Protein AF-A0A9Q0CN40-F1 (afdb_monomer)

Foldseek 3Di:
DDDDDPDDDDDDPDPPPCVVVPVVVVDPDDDDPAQDLWDWDADDPPDDVVVDGTDTAGAAPLSLLQVLVLQLVVQLVVQLVVQLVVQLVVQLVVLDDPPVCVVPDPDPDPVVSSVVSSVVSSVVSSVVSNVVSNVVSCVVSPPVQQAHKYFDHPPVVPPPPPSDDVPDDCQRPNDRRPPCPPPPPVVVPDDPDRMDGSNVCPVVSVVVVVVVVVD

Nearest PDB structures (foldseek):
  8b6f-assembly1_AU  TM=5.245E-01  e=7.787E+00  Tetrahymena thermophila SB210

Organism: NCBI:txid2022672

Sequence (215 aa):
MGEGDKGLTAPPIWPDDVAEYSPSMTVVPFDPPLPLLRGPVAADPTDEPSSGPFVLAFPNKASWSCAYGAARSKIKEQCEAGVRVGCSISASNKCKPPWWRGLFRSEPSDLSSREECEEREMTACLALAKETCVKFSNDKCLVPFRDARIAKSNLLDSSGFVFWDPKKDGELFGCKIMENEEYLEESRGNLEGRYYRGSVFLDTYLEHVDRTQFT

Solvent-accessible surface area (backbone atoms only — not comparable to full-atom values): 13190 Å² total; per-residue (Å²): 140,76,92,78,85,81,77,80,76,74,76,82,83,69,83,83,57,67,70,79,71,33,67,74,78,73,56,76,77,75,78,75,81,75,72,66,83,52,45,82,39,76,49,52,93,89,46,65,78,89,62,50,75,47,40,63,22,19,64,27,65,59,60,45,53,43,52,49,54,49,50,30,50,52,46,24,53,53,40,51,56,52,44,54,54,51,26,49,54,50,16,48,68,72,43,53,76,63,76,66,54,72,77,80,44,93,66,79,76,64,58,65,66,33,50,59,39,28,52,54,43,27,52,55,43,50,60,62,44,52,61,51,24,52,52,50,16,49,64,67,45,42,63,74,43,33,72,27,36,27,35,54,76,61,58,60,84,76,64,79,56,80,66,66,71,80,86,79,60,81,53,64,87,89,35,70,66,76,82,68,71,79,86,62,61,86,66,65,79,80,70,91,62,71,56,48,50,32,56,83,46,47,64,64,48,52,59,52,51,64,60,63,77,76,114

Structure (mmCIF, N/CA/C/O backbone):
data_AF-A0A9Q0CN40-F1
#
_entry.id   AF-A0A9Q0CN40-F1
#
loop_
_atom_site.group_PDB
_atom_site.id
_atom_site.type_symbol
_atom_site.label_atom_id
_atom_site.label_alt_id
_atom_site.label_comp_id
_atom_site.label_asym_id
_atom_site.label_entity_id
_atom_site.label_seq_id
_atom_site.pdbx_PDB_ins_code
_atom_site.Cartn_x
_atom_site.Cartn_y
_atom_site.Cartn_z
_atom_site.occupancy
_atom_site.B_iso_or_equiv
_atom_site.auth_seq_id
_atom_site.auth_comp_id
_atom_site.auth_asym_id
_atom_site.auth_atom_id
_atom_site.pdbx_PDB_model_num
ATOM 1 N N . MET A 1 1 ? -34.594 77.592 -38.125 1.00 36.44 1 MET A N 1
ATOM 2 C CA . MET A 1 1 ? -34.444 76.265 -38.759 1.00 36.44 1 MET A CA 1
ATOM 3 C C . MET A 1 1 ? -33.134 75.686 -38.262 1.00 36.44 1 MET A C 1
ATOM 5 O O . MET A 1 1 ? -32.101 76.218 -38.622 1.00 36.44 1 MET A O 1
ATOM 9 N N . GLY A 1 2 ? -33.077 74.710 -37.377 1.00 40.28 2 GLY A N 1
ATOM 10 C CA . GLY A 1 2 ? -34.092 73.953 -36.659 1.00 40.28 2 GLY A CA 1
ATOM 11 C C . GLY A 1 2 ? -33.352 73.207 -35.547 1.00 40.28 2 GLY A C 1
ATOM 12 O O . GLY A 1 2 ? -32.161 72.923 -35.688 1.00 40.28 2 GLY A O 1
ATOM 13 N N . GLU A 1 3 ? -34.045 72.999 -34.435 1.00 40.84 3 GLU A N 1
ATOM 14 C CA . GLU A 1 3 ? -33.601 72.219 -33.284 1.00 40.84 3 GLU A CA 1
ATOM 15 C C . GLU A 1 3 ? -33.079 70.835 -33.690 1.00 40.84 3 GLU A C 1
ATOM 17 O O . GLU A 1 3 ? -33.643 70.164 -34.552 1.00 40.84 3 GLU A O 1
ATOM 22 N N . GLY A 1 4 ? -31.986 70.419 -33.053 1.00 42.66 4 GLY A N 1
ATOM 23 C CA . GLY A 1 4 ? -31.484 69.053 -33.094 1.00 42.66 4 GLY A CA 1
ATOM 24 C C . GLY A 1 4 ? -31.372 68.551 -31.666 1.00 42.66 4 GLY A C 1
ATOM 25 O O . GLY A 1 4 ? -30.401 68.867 -30.974 1.00 42.66 4 GLY A O 1
ATOM 26 N N . ASP A 1 5 ? -32.401 67.828 -31.235 1.00 49.25 5 ASP A N 1
ATOM 27 C CA . ASP A 1 5 ? -32.531 67.187 -29.933 1.00 49.25 5 ASP A CA 1
ATOM 28 C C . ASP A 1 5 ? -31.277 66.385 -29.567 1.00 49.25 5 ASP A C 1
ATOM 30 O O . ASP A 1 5 ? -30.916 65.401 -30.218 1.00 49.25 5 ASP A O 1
ATOM 34 N N . LYS A 1 6 ? -30.607 66.784 -28.482 1.00 53.34 6 LYS A N 1
ATOM 35 C CA . LYS A 1 6 ? -29.598 65.940 -27.838 1.00 53.34 6 LYS A CA 1
ATOM 36 C C . LYS A 1 6 ? -30.336 64.871 -27.044 1.00 53.34 6 LYS A C 1
ATOM 38 O O . LYS A 1 6 ? -30.739 65.102 -25.907 1.00 53.34 6 LYS A O 1
ATOM 43 N N . GLY A 1 7 ? -30.520 63.717 -27.682 1.00 45.84 7 GLY A N 1
ATOM 44 C CA . GLY A 1 7 ? -31.022 62.503 -27.054 1.00 45.84 7 GLY A CA 1
ATOM 45 C C . GLY A 1 7 ? -30.256 62.205 -25.768 1.00 45.84 7 GLY A C 1
ATOM 46 O O . GLY A 1 7 ? -29.035 62.047 -25.769 1.00 45.84 7 GLY A O 1
ATOM 47 N N . LEU A 1 8 ? -30.998 62.167 -24.667 1.00 47.09 8 LEU A N 1
ATOM 48 C CA . LEU A 1 8 ? -30.534 61.767 -23.350 1.00 47.09 8 LEU A CA 1
ATOM 49 C C . LEU A 1 8 ? -30.207 60.266 -23.414 1.00 47.09 8 LEU A C 1
ATOM 51 O O . LEU A 1 8 ? -31.098 59.421 -23.367 1.00 47.09 8 LEU A O 1
ATOM 55 N N . THR A 1 9 ? -28.936 59.915 -23.585 1.00 54.38 9 THR A N 1
ATOM 56 C CA . THR A 1 9 ? -28.474 58.537 -23.394 1.00 54.38 9 THR A CA 1
ATOM 57 C C . THR A 1 9 ? -28.678 58.163 -21.932 1.00 54.38 9 THR A C 1
ATOM 59 O O . THR A 1 9 ? -28.092 58.788 -21.047 1.00 54.38 9 THR A O 1
ATOM 62 N N . ALA A 1 10 ? -29.530 57.165 -21.689 1.00 60.25 10 ALA A N 1
ATOM 63 C CA . ALA A 1 10 ? -29.700 56.546 -20.383 1.00 60.25 10 ALA A CA 1
ATOM 64 C C . ALA A 1 10 ? -28.334 56.105 -19.814 1.00 60.25 10 ALA A C 1
ATOM 66 O O . ALA A 1 10 ? -27.456 55.709 -20.591 1.00 60.25 10 ALA A O 1
ATOM 67 N N . PRO A 1 11 ? -28.124 56.178 -18.486 1.00 60.59 11 PRO A N 1
ATOM 68 C CA . PRO A 1 11 ? -26.905 55.663 -17.877 1.00 60.59 11 PRO A CA 1
ATOM 69 C C .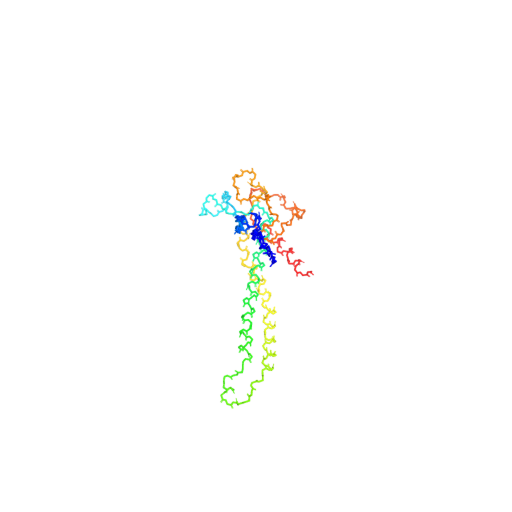 PRO A 1 11 ? -26.757 54.163 -18.179 1.00 60.59 11 PRO A C 1
ATOM 71 O O . PRO A 1 11 ? -27.768 53.478 -18.367 1.00 60.59 11 PRO A O 1
ATOM 74 N N . PRO A 1 12 ? -25.518 53.642 -18.243 1.00 57.06 12 PRO A N 1
ATOM 75 C CA . PRO A 1 12 ? -25.291 52.219 -18.440 1.00 57.06 12 PRO A CA 1
ATOM 76 C C . PRO A 1 12 ? -26.052 51.431 -17.369 1.00 57.06 12 PRO A C 1
ATOM 78 O O . PRO A 1 12 ? -25.943 51.724 -16.178 1.00 57.06 12 PRO A O 1
ATOM 81 N N . ILE A 1 13 ? -26.852 50.464 -17.820 1.00 59.50 13 ILE A N 1
ATOM 82 C CA . ILE A 1 13 ? -27.519 49.483 -16.967 1.00 59.50 13 ILE A CA 1
ATOM 83 C C . ILE A 1 13 ? -26.396 48.676 -16.318 1.00 59.50 13 ILE A C 1
ATOM 85 O O . ILE A 1 13 ? -25.757 47.856 -16.977 1.00 59.50 13 ILE A O 1
ATOM 89 N N . TRP A 1 14 ? -26.102 48.955 -15.052 1.00 61.12 14 TRP A N 1
ATOM 90 C CA . TRP A 1 14 ? -25.318 48.035 -14.242 1.00 61.12 14 TRP A CA 1
ATOM 91 C C . TRP A 1 14 ? -26.160 46.768 -14.076 1.00 61.12 14 TRP A C 1
ATOM 93 O O . TRP A 1 14 ? -27.368 46.892 -13.855 1.00 61.12 14 TRP A O 1
ATOM 103 N N . PRO A 1 15 ? -25.595 45.560 -14.228 1.00 59.31 15 PRO A N 1
ATOM 104 C CA . PRO A 1 15 ? -26.315 44.363 -13.835 1.00 59.31 15 PRO A CA 1
ATOM 105 C C . PRO A 1 15 ? -26.646 44.491 -12.342 1.00 59.31 15 PRO A C 1
ATOM 107 O O . PRO A 1 15 ? -25.761 44.438 -11.494 1.00 59.31 15 PRO A O 1
ATOM 110 N N . ASP A 1 16 ? -27.929 44.686 -12.035 1.00 57.28 16 ASP A N 1
ATOM 111 C CA . ASP A 1 16 ? -28.499 44.710 -10.677 1.00 57.28 16 ASP A CA 1
ATOM 112 C C . ASP A 1 16 ? -28.481 43.319 -10.018 1.00 57.28 16 ASP A C 1
ATOM 114 O O . ASP A 1 16 ? -29.150 43.083 -9.008 1.00 57.28 16 ASP A O 1
ATOM 118 N N . ASP A 1 17 ? -27.724 42.368 -10.571 1.00 61.84 17 ASP A N 1
ATOM 119 C CA . ASP A 1 17 ? -27.635 41.035 -10.009 1.00 61.84 17 ASP A CA 1
ATOM 120 C C . ASP A 1 17 ? -26.610 41.017 -8.875 1.00 61.84 17 ASP A C 1
ATOM 122 O O . ASP A 1 17 ? -25.482 40.540 -8.979 1.00 61.84 17 ASP A O 1
ATOM 126 N N . VAL A 1 18 ? -27.031 41.563 -7.735 1.00 59.41 18 VAL A N 1
ATOM 127 C CA . VAL A 1 18 ? -26.330 41.462 -6.449 1.00 59.41 18 VAL A CA 1
ATOM 128 C C . VAL A 1 18 ? -25.996 40.011 -6.063 1.00 59.41 18 VAL A C 1
ATOM 130 O O . VAL A 1 18 ? -25.180 39.802 -5.164 1.00 59.41 18 VAL A O 1
ATOM 133 N N . ALA A 1 19 ? -26.581 39.005 -6.730 1.00 62.03 19 ALA A N 1
ATOM 134 C CA . ALA A 1 19 ? -26.221 37.604 -6.551 1.00 62.03 19 ALA A CA 1
ATOM 135 C C . ALA A 1 19 ? -24.835 37.260 -7.127 1.00 62.03 19 ALA A C 1
ATOM 137 O O . ALA A 1 19 ? -24.151 36.416 -6.543 1.00 62.03 19 ALA A O 1
ATOM 138 N N . GLU A 1 20 ? -24.370 37.935 -8.189 1.00 62.84 20 GLU A N 1
ATOM 139 C CA . GLU A 1 20 ? -23.028 37.708 -8.758 1.00 62.84 20 GLU A CA 1
ATOM 140 C C . GLU A 1 20 ? -21.901 38.127 -7.802 1.00 62.84 20 GLU A C 1
ATOM 142 O O . GLU A 1 20 ? -20.812 37.556 -7.832 1.00 62.84 20 GLU A O 1
ATOM 147 N N . TYR A 1 21 ? -22.175 39.068 -6.895 1.00 66.19 21 TYR A N 1
ATOM 148 C CA . TYR A 1 21 ? -21.230 39.536 -5.876 1.00 66.19 21 TYR A CA 1
ATOM 149 C C . TYR A 1 21 ? -21.424 38.866 -4.509 1.00 66.19 21 TYR A C 1
ATOM 151 O O . TYR A 1 21 ? -20.853 39.312 -3.509 1.00 66.19 21 TYR A O 1
ATOM 159 N N . SER A 1 22 ? -22.221 37.794 -4.434 1.00 76.19 22 SER A N 1
ATOM 160 C CA . SER A 1 22 ? -22.419 37.060 -3.186 1.00 76.19 22 SER A CA 1
ATOM 161 C C . SER A 1 22 ? -21.090 36.463 -2.703 1.00 76.19 22 SER A C 1
ATOM 163 O O . SER A 1 22 ? -20.433 35.754 -3.466 1.00 76.19 22 SER A O 1
ATOM 165 N N . PRO A 1 23 ? -20.695 36.647 -1.427 1.00 75.50 23 PRO A N 1
ATOM 166 C CA . PRO A 1 23 ? -19.505 36.003 -0.869 1.00 75.50 23 PRO A CA 1
ATOM 167 C C . PRO A 1 23 ? -19.501 34.486 -1.086 1.00 75.50 23 PRO A C 1
ATOM 169 O O . PRO A 1 23 ? -18.450 33.893 -1.286 1.00 75.50 23 PRO A O 1
ATOM 172 N N . SER A 1 24 ? -20.680 33.859 -1.140 1.00 75.94 24 SER A N 1
ATOM 173 C CA . SER A 1 24 ? -20.817 32.426 -1.431 1.00 75.94 24 SER A CA 1
ATOM 174 C C . SER A 1 24 ? -20.313 31.999 -2.821 1.00 75.94 24 SER A C 1
ATOM 176 O O . SER A 1 24 ? -19.941 30.843 -2.973 1.00 75.94 24 SER A O 1
ATOM 178 N N . MET A 1 25 ? -20.226 32.909 -3.803 1.00 76.19 25 MET A N 1
ATOM 179 C CA . MET A 1 25 ? -19.643 32.643 -5.131 1.00 76.19 25 MET A CA 1
ATOM 180 C C . MET A 1 25 ? -18.108 32.598 -5.114 1.00 76.19 25 MET A C 1
ATOM 182 O O . MET A 1 25 ? -17.501 32.004 -6.000 1.00 76.19 25 MET A O 1
ATOM 186 N N . THR A 1 26 ? -17.466 33.221 -4.118 1.00 78.38 26 THR A N 1
ATOM 187 C CA . THR A 1 26 ? -15.996 33.225 -3.967 1.00 78.38 26 THR A CA 1
ATOM 188 C C . THR A 1 26 ? -15.505 32.314 -2.844 1.00 78.38 26 THR A C 1
ATOM 190 O O . THR A 1 26 ? -14.310 32.027 -2.756 1.00 78.38 26 THR A O 1
ATOM 193 N N . VAL A 1 27 ? -16.410 31.822 -1.996 1.00 82.69 27 VAL A N 1
ATOM 194 C CA . VAL A 1 27 ? -16.090 30.829 -0.972 1.00 82.69 27 VAL A CA 1
ATOM 195 C C . VAL A 1 27 ? -15.933 29.471 -1.643 1.00 82.69 27 VAL A C 1
ATOM 197 O O . VAL A 1 27 ? -16.907 28.816 -1.997 1.00 82.69 27 VAL A O 1
ATOM 200 N N . VAL A 1 28 ? -14.685 29.029 -1.774 1.00 82.81 28 VAL A N 1
ATOM 201 C CA . VAL A 1 28 ? -14.373 27.618 -2.001 1.00 82.81 28 VAL A CA 1
ATOM 202 C C . VAL A 1 28 ? -14.417 26.945 -0.627 1.00 82.81 28 VAL A C 1
ATOM 204 O O . VAL A 1 28 ? -13.524 27.206 0.186 1.00 82.81 28 VAL A O 1
ATOM 207 N N . PRO A 1 29 ? -15.460 26.157 -0.298 1.00 80.94 29 PRO A N 1
ATOM 208 C CA . PRO A 1 29 ? -15.463 25.427 0.956 1.00 80.94 29 PRO A CA 1
ATOM 209 C C . PRO A 1 29 ? -14.293 24.450 0.945 1.00 80.94 29 PRO A C 1
ATOM 211 O O . PRO A 1 29 ? -14.008 23.809 -0.066 1.00 80.94 29 PRO A O 1
ATOM 214 N N . PHE A 1 30 ? -13.612 24.336 2.079 1.00 83.25 30 PHE A N 1
ATOM 215 C CA . PHE A 1 30 ? -12.724 23.204 2.271 1.00 83.25 30 PHE A CA 1
ATOM 216 C C . PHE A 1 30 ? -13.559 21.934 2.307 1.00 83.25 30 PHE A C 1
ATOM 218 O O . PHE A 1 30 ? -14.639 21.915 2.910 1.00 83.25 30 PHE A O 1
ATOM 225 N N . ASP A 1 31 ? -13.023 20.875 1.709 1.00 80.81 31 ASP A N 1
ATOM 226 C CA . ASP A 1 31 ? -13.575 19.549 1.912 1.00 80.81 31 ASP A CA 1
ATOM 227 C C . ASP A 1 31 ? -13.616 19.264 3.421 1.00 80.81 31 ASP A C 1
ATOM 229 O O . ASP A 1 31 ? -12.664 19.597 4.146 1.00 80.81 31 ASP A O 1
ATOM 233 N N . PRO A 1 32 ? -14.722 18.694 3.929 1.00 72.19 32 PRO A N 1
ATOM 234 C CA . PRO A 1 32 ? -14.792 18.313 5.326 1.00 72.19 32 PRO A CA 1
ATOM 235 C C . PRO A 1 32 ? -13.637 17.356 5.653 1.00 72.19 32 PRO A C 1
ATOM 237 O O . PRO A 1 32 ? -13.206 16.579 4.794 1.00 72.19 32 PRO A O 1
ATOM 240 N N . PRO A 1 33 ? -13.109 17.396 6.888 1.00 72.62 33 PRO A N 1
ATOM 241 C CA . PRO A 1 33 ? -12.028 16.505 7.268 1.00 72.62 33 PRO A CA 1
ATOM 242 C C . PRO A 1 33 ? -12.477 15.056 7.084 1.00 72.62 33 PRO A C 1
ATOM 244 O O . PRO A 1 33 ? -13.552 14.672 7.550 1.00 72.62 33 PRO A O 1
ATOM 247 N N . LEU A 1 34 ? -11.639 14.255 6.423 1.00 70.19 34 LEU A N 1
ATOM 248 C CA . LEU A 1 34 ? -11.912 12.833 6.254 1.00 70.19 34 LEU A CA 1
ATOM 249 C C . LEU A 1 34 ? -12.089 12.181 7.633 1.00 70.19 34 LEU A C 1
ATOM 251 O O . LEU A 1 34 ? -11.252 12.406 8.518 1.00 70.19 34 LEU A O 1
ATOM 255 N N . PRO A 1 35 ? -13.138 11.362 7.826 1.00 70.19 35 PRO A N 1
ATOM 256 C CA . PRO A 1 35 ? -13.303 10.624 9.065 1.00 70.19 35 PRO A CA 1
ATOM 257 C C . PRO A 1 35 ? -12.079 9.730 9.257 1.00 70.19 35 PRO A C 1
ATOM 259 O O . PRO A 1 35 ? -11.619 9.053 8.335 1.00 70.19 35 PRO A O 1
ATOM 262 N N . LEU A 1 36 ? -11.504 9.756 10.452 1.00 76.38 36 LEU A N 1
ATOM 263 C CA . LEU A 1 36 ? -10.289 8.997 10.723 1.00 76.38 36 LEU A CA 1
ATOM 264 C C . LEU A 1 36 ? -10.572 7.495 10.618 1.00 76.38 36 LEU A C 1
ATOM 266 O O . LEU A 1 36 ? -11.622 7.027 11.022 1.00 76.38 36 LEU A O 1
ATOM 270 N N . LEU A 1 37 ? -9.599 6.730 10.118 1.00 80.75 37 LEU A N 1
ATOM 271 C CA . LEU A 1 37 ? -9.726 5.291 9.842 1.00 80.75 37 LEU A CA 1
ATOM 272 C C . LEU A 1 37 ? -9.791 4.383 11.065 1.00 80.75 37 LEU A C 1
ATOM 274 O O . LEU A 1 37 ? -10.113 3.205 10.910 1.00 80.75 37 LEU A O 1
ATOM 278 N N . ARG A 1 38 ? -9.387 4.869 12.243 1.00 87.12 38 ARG A N 1
ATOM 279 C CA . ARG A 1 38 ? -9.354 4.118 13.508 1.00 87.12 38 ARG A CA 1
ATOM 280 C C . ARG A 1 38 ? -9.582 5.059 14.676 1.00 87.12 38 ARG A C 1
ATOM 282 O O . ARG A 1 38 ? -9.049 6.160 14.667 1.00 87.12 38 ARG A O 1
ATOM 289 N N . GLY A 1 39 ? -10.295 4.596 15.691 1.00 84.50 39 GLY A N 1
ATOM 290 C CA . GLY A 1 39 ? -10.715 5.375 16.849 1.00 84.50 39 GLY A CA 1
ATOM 291 C C . GLY A 1 39 ? -10.357 4.655 18.145 1.00 84.50 39 GLY A C 1
ATOM 292 O O . GLY A 1 39 ? -10.078 3.452 18.114 1.00 84.50 39 GLY A O 1
ATOM 293 N N . PRO A 1 40 ? -10.322 5.374 19.276 1.00 86.19 40 PRO A N 1
ATOM 294 C CA . PRO A 1 40 ? -9.897 4.807 20.546 1.00 86.19 40 PRO A CA 1
ATOM 295 C C . PRO A 1 40 ? -10.926 3.804 21.082 1.00 86.19 40 PRO A C 1
ATOM 297 O O . PRO A 1 40 ? -12.123 4.080 21.127 1.00 86.19 40 PRO A O 1
ATOM 300 N N . VAL A 1 41 ? -10.444 2.652 21.538 1.00 84.00 41 VAL A N 1
ATOM 301 C CA . VAL A 1 41 ? -11.196 1.652 22.304 1.00 84.00 41 VAL A CA 1
ATOM 302 C C . VAL A 1 41 ? -10.402 1.278 23.546 1.00 84.00 41 VAL A C 1
ATOM 304 O O . VAL A 1 41 ? -9.179 1.395 23.551 1.00 84.00 41 VAL A O 1
ATOM 307 N N . ALA A 1 42 ? -11.081 0.849 24.609 1.00 84.19 42 ALA A N 1
ATOM 308 C CA . ALA A 1 42 ? -10.396 0.389 25.815 1.00 84.19 42 ALA A CA 1
ATOM 309 C C . ALA A 1 42 ? -9.452 -0.777 25.481 1.00 84.19 42 ALA A C 1
ATOM 311 O O . ALA A 1 42 ? -9.847 -1.699 24.764 1.00 84.19 42 ALA A O 1
ATOM 312 N N . ALA A 1 43 ? -8.224 -0.712 25.995 1.00 85.06 43 ALA A N 1
ATOM 313 C CA . ALA A 1 43 ? -7.244 -1.777 25.840 1.00 85.06 43 ALA A CA 1
ATOM 314 C C . ALA A 1 43 ? -7.735 -3.063 26.524 1.00 85.06 43 ALA A C 1
ATOM 316 O O . ALA A 1 43 ? -8.295 -3.031 27.623 1.00 85.06 43 ALA A O 1
ATOM 317 N N . ASP A 1 44 ? -7.529 -4.193 25.860 1.00 80.75 44 ASP A N 1
ATOM 318 C CA . ASP A 1 44 ? -7.813 -5.523 26.383 1.00 80.75 44 ASP A CA 1
ATOM 319 C C . ASP A 1 44 ? -6.582 -6.072 27.133 1.00 80.75 44 ASP A C 1
ATOM 321 O O . ASP A 1 44 ? -5.459 -5.694 26.803 1.00 80.75 44 ASP A O 1
ATOM 325 N N . PRO A 1 45 ? -6.722 -6.995 28.104 1.00 82.19 45 PRO A N 1
ATOM 326 C CA . PRO A 1 45 ? -5.568 -7.640 28.741 1.00 82.19 45 PRO A CA 1
ATOM 327 C C . PRO A 1 45 ? -4.604 -8.340 27.765 1.00 82.19 45 PRO A C 1
ATOM 329 O O . PRO A 1 45 ? -3.457 -8.599 28.118 1.00 82.19 45 PRO A O 1
ATOM 332 N N . THR A 1 46 ? -5.063 -8.662 26.551 1.00 81.50 46 THR A N 1
ATOM 333 C CA . THR A 1 46 ? -4.238 -9.203 25.456 1.00 81.50 46 THR A CA 1
ATOM 334 C C . THR A 1 46 ? -3.480 -8.140 24.650 1.00 81.50 46 THR A C 1
ATOM 336 O O . THR A 1 46 ? -2.688 -8.492 23.771 1.00 81.50 46 THR A O 1
ATOM 339 N N . ASP A 1 47 ? -3.745 -6.852 24.875 1.00 84.06 47 ASP A N 1
ATOM 340 C CA . ASP A 1 47 ? -2.982 -5.752 24.287 1.00 84.06 47 ASP A CA 1
ATOM 341 C C . ASP A 1 47 ? -1.672 -5.513 25.039 1.00 84.06 47 ASP A C 1
ATOM 343 O O . ASP A 1 47 ? -1.487 -5.923 26.185 1.00 84.06 47 ASP A O 1
ATOM 347 N N . GLU A 1 48 ? -0.730 -4.853 24.366 1.00 84.50 48 GLU A N 1
ATOM 348 C CA . GLU A 1 48 ? 0.558 -4.537 24.966 1.00 84.50 48 GLU A CA 1
ATOM 349 C C . GLU A 1 48 ? 0.364 -3.530 26.115 1.00 84.50 48 GLU A C 1
ATOM 351 O O . GLU A 1 48 ? -0.127 -2.424 25.866 1.00 84.50 48 GLU A O 1
ATOM 356 N N . PRO A 1 49 ? 0.784 -3.844 27.357 1.00 84.88 49 PRO A N 1
ATOM 357 C CA . PRO A 1 49 ? 0.553 -2.962 28.504 1.00 84.88 49 PRO A CA 1
ATOM 358 C C . PRO A 1 49 ? 1.166 -1.562 28.346 1.00 84.88 49 PRO A C 1
ATOM 360 O O . PRO A 1 49 ? 0.692 -0.601 28.948 1.00 84.88 49 PRO A O 1
ATOM 363 N N . SER A 1 50 ? 2.213 -1.437 27.522 1.00 89.12 50 SER A N 1
ATOM 364 C CA . SER A 1 50 ? 2.890 -0.175 27.201 1.00 89.12 50 SER A CA 1
ATOM 365 C C . SER A 1 50 ? 2.031 0.783 26.361 1.00 89.12 50 SER A C 1
ATOM 367 O O . SER A 1 50 ? 2.280 1.987 26.378 1.00 89.12 50 SER A O 1
ATOM 369 N N . SER A 1 51 ? 1.007 0.279 25.659 1.00 83.62 51 SER A N 1
ATOM 370 C CA . SER A 1 51 ? 0.131 1.078 24.785 1.00 83.62 51 SER A CA 1
ATOM 371 C C . SER A 1 51 ? -0.841 1.974 25.561 1.00 83.62 51 SER A C 1
ATOM 373 O O . SER A 1 51 ? -1.470 2.857 24.982 1.00 83.62 51 SER A O 1
ATOM 375 N N . GLY A 1 52 ? -0.940 1.785 26.878 1.00 87.88 52 GLY A N 1
ATOM 376 C CA . GLY A 1 52 ? -1.817 2.558 27.745 1.00 87.88 52 GLY A CA 1
ATOM 377 C C . GLY A 1 52 ? -3.263 2.047 27.755 1.00 87.88 52 GLY A C 1
ATOM 378 O O . GLY A 1 52 ? -3.553 0.951 27.278 1.00 87.88 52 GLY A O 1
ATOM 379 N N . PRO A 1 53 ? -4.193 2.824 28.337 1.00 87.62 53 PRO A N 1
ATOM 380 C CA . PRO A 1 53 ? -5.564 2.372 28.578 1.00 87.62 53 PRO A CA 1
ATOM 381 C C . PRO A 1 53 ? -6.433 2.302 27.313 1.00 87.62 53 PRO A C 1
ATOM 383 O O . PRO A 1 53 ? -7.540 1.767 27.372 1.00 87.62 53 PRO A O 1
ATOM 386 N N . PHE A 1 54 ? -5.959 2.839 26.184 1.00 87.81 54 PHE A N 1
ATOM 387 C CA . PHE A 1 54 ? -6.702 2.881 24.928 1.00 87.81 54 PHE A CA 1
ATOM 388 C C . PHE A 1 54 ? -5.841 2.434 23.747 1.00 87.81 54 PHE A C 1
ATOM 390 O O . PHE A 1 54 ? -4.679 2.811 23.638 1.00 87.81 54 PHE A O 1
ATOM 397 N N . VAL A 1 55 ? -6.449 1.690 22.827 1.00 88.19 55 VAL A N 1
ATOM 398 C CA . VAL A 1 55 ? -5.859 1.251 21.555 1.00 88.19 55 VAL A CA 1
ATOM 399 C C . VAL A 1 55 ? -6.734 1.690 20.382 1.00 88.19 55 VAL A C 1
ATOM 401 O O . VAL A 1 55 ? -7.910 1.998 20.555 1.00 88.19 55 VAL A O 1
ATOM 404 N N . LEU A 1 56 ? -6.177 1.742 19.171 1.00 88.44 56 LEU A N 1
ATOM 405 C CA . LEU A 1 56 ? -6.916 2.151 17.973 1.00 88.44 56 LEU A CA 1
ATOM 406 C C . LEU A 1 56 ? -7.597 0.957 17.293 1.00 88.44 56 LEU A C 1
ATOM 408 O O . LEU A 1 56 ? -6.933 -0.020 16.940 1.00 88.44 56 LEU A O 1
ATOM 412 N N . ALA A 1 57 ? -8.899 1.073 17.030 1.00 88.69 57 ALA A N 1
ATOM 413 C CA . ALA A 1 57 ? -9.690 0.059 16.339 1.00 88.69 57 ALA A CA 1
ATOM 414 C C . ALA A 1 57 ? -10.457 0.622 15.140 1.00 88.69 57 ALA A C 1
ATOM 416 O O . ALA A 1 57 ? -10.890 1.774 15.143 1.00 88.69 57 ALA A O 1
ATOM 417 N N . PHE A 1 58 ? -10.662 -0.223 14.133 1.00 88.00 58 PHE A N 1
ATOM 418 C CA . PHE A 1 58 ? -11.643 0.013 13.079 1.00 88.00 58 PHE A CA 1
ATOM 419 C C . PHE A 1 58 ? -13.068 -0.096 13.644 1.00 88.00 58 PHE A C 1
ATOM 421 O O . PHE A 1 58 ? -13.310 -0.915 14.537 1.00 88.00 58 PHE A O 1
ATOM 428 N N . PRO A 1 59 ? -14.027 0.678 13.111 1.00 80.44 59 PRO A N 1
ATOM 429 C CA . PRO A 1 59 ? -15.377 0.763 13.656 1.00 80.44 59 PRO A CA 1
ATOM 430 C C . PRO A 1 59 ? -16.184 -0.503 13.349 1.00 80.44 59 PRO A C 1
ATOM 432 O O . PRO A 1 59 ? -17.072 -0.885 14.105 1.00 80.44 59 PRO A O 1
ATOM 435 N N . ASN A 1 60 ? -15.871 -1.161 12.232 1.00 78.94 60 ASN A N 1
ATOM 436 C CA . ASN A 1 60 ? -16.469 -2.410 11.800 1.00 78.94 60 ASN A CA 1
ATOM 437 C C . ASN A 1 60 ? -15.535 -3.131 10.813 1.00 78.94 60 ASN A C 1
ATOM 439 O O . ASN A 1 60 ? -14.540 -2.580 10.327 1.00 78.94 60 ASN A O 1
ATOM 443 N N . LYS A 1 61 ? -15.877 -4.384 10.511 1.00 81.38 61 LYS A N 1
ATOM 444 C CA . LYS A 1 61 ? -15.143 -5.232 9.568 1.00 81.38 61 LYS A CA 1
ATOM 445 C C . LYS A 1 61 ? -15.075 -4.643 8.164 1.00 81.38 61 LYS A C 1
ATOM 447 O O . LYS A 1 61 ? -14.043 -4.766 7.510 1.00 81.38 61 LYS A O 1
ATOM 452 N N . ALA A 1 62 ? -16.153 -4.015 7.701 1.00 80.56 62 ALA A N 1
ATOM 453 C CA . ALA A 1 62 ? -16.205 -3.490 6.348 1.00 80.56 62 ALA A CA 1
ATOM 454 C C . ALA A 1 62 ? -15.177 -2.364 6.158 1.00 80.56 62 ALA A C 1
ATOM 456 O O . ALA A 1 62 ? -14.366 -2.430 5.237 1.00 80.56 62 ALA A O 1
ATOM 457 N N . SER A 1 63 ? -15.098 -1.430 7.108 1.00 82.31 63 SER A N 1
ATOM 458 C CA . SER A 1 63 ? -14.070 -0.386 7.168 1.00 82.31 63 SER A CA 1
ATOM 459 C C . SER A 1 63 ? -12.650 -0.965 7.223 1.00 82.31 63 SER A C 1
ATOM 461 O O . SER A 1 63 ? -11.785 -0.518 6.470 1.00 82.31 63 SER A O 1
ATOM 463 N N . TRP A 1 64 ? -12.411 -2.012 8.027 1.00 87.88 64 TRP A N 1
ATOM 464 C CA . TRP A 1 64 ? -11.117 -2.710 8.049 1.00 87.88 64 TRP A CA 1
ATOM 465 C C . TRP A 1 64 ? -10.755 -3.306 6.680 1.00 87.88 64 TRP A C 1
ATOM 467 O O . TRP A 1 64 ? -9.652 -3.082 6.185 1.00 87.88 64 TRP A O 1
ATOM 477 N N . SER A 1 65 ? -11.686 -4.027 6.046 1.00 85.06 65 SER A N 1
ATOM 478 C CA . SER A 1 65 ? -11.453 -4.697 4.758 1.00 85.06 65 SER A CA 1
ATOM 479 C C . SER A 1 65 ? -11.229 -3.701 3.620 1.00 85.06 65 SER A C 1
ATOM 481 O O . SER A 1 65 ? -10.368 -3.902 2.765 1.00 85.06 65 SER A O 1
ATOM 483 N N . CYS A 1 66 ? -11.956 -2.587 3.668 1.00 84.88 66 CYS A N 1
ATOM 484 C CA . CYS A 1 66 ? -11.855 -1.489 2.728 1.00 84.88 66 CYS A CA 1
ATOM 485 C C . CYS A 1 66 ? -10.491 -0.801 2.841 1.00 84.88 66 CYS A C 1
ATOM 487 O O . CYS A 1 66 ? -9.767 -0.668 1.855 1.00 84.88 66 CYS A O 1
ATOM 489 N N . ALA A 1 67 ? -10.078 -0.471 4.068 1.00 88.25 67 ALA A N 1
ATOM 490 C CA . ALA A 1 67 ? -8.770 0.110 4.333 1.00 88.25 67 ALA A CA 1
ATOM 491 C C . ALA A 1 67 ? -7.620 -0.838 3.953 1.00 88.25 67 ALA A C 1
ATOM 493 O O . ALA A 1 67 ? -6.612 -0.384 3.412 1.00 88.25 67 ALA A O 1
ATOM 494 N N . TYR A 1 68 ? -7.765 -2.146 4.194 1.00 89.44 68 TYR A N 1
ATOM 495 C CA . TYR A 1 68 ? -6.769 -3.143 3.794 1.00 89.44 68 TYR A CA 1
ATOM 496 C C . TYR A 1 68 ? -6.633 -3.219 2.269 1.00 89.44 68 TYR A C 1
ATOM 498 O O . TYR A 1 68 ? -5.522 -3.118 1.744 1.00 89.44 68 TYR A O 1
ATOM 506 N N . GLY A 1 69 ? -7.755 -3.332 1.551 1.00 87.62 69 GLY A N 1
ATOM 507 C CA . GLY A 1 69 ? -7.778 -3.371 0.089 1.00 87.62 69 GLY A CA 1
ATOM 508 C C . GLY A 1 69 ? -7.211 -2.098 -0.545 1.00 87.62 69 GLY A C 1
ATOM 509 O O . GLY A 1 69 ? -6.388 -2.179 -1.462 1.00 87.62 69 GLY A O 1
ATOM 510 N N . ALA A 1 70 ? -7.579 -0.926 -0.018 1.00 88.88 70 ALA A N 1
ATOM 511 C CA . ALA A 1 70 ? -7.068 0.364 -0.473 1.00 88.88 70 ALA A CA 1
ATOM 512 C C . ALA A 1 70 ? -5.555 0.495 -0.235 1.00 88.88 70 ALA A C 1
ATOM 514 O O . ALA A 1 70 ? -4.812 0.851 -1.152 1.00 88.88 70 ALA A O 1
ATOM 515 N N . ALA A 1 71 ? -5.074 0.143 0.963 1.00 91.88 71 ALA A N 1
ATOM 516 C CA . ALA A 1 71 ? -3.650 0.184 1.290 1.00 91.88 71 ALA A CA 1
ATOM 517 C C . ALA A 1 71 ? -2.835 -0.768 0.404 1.00 91.88 71 ALA A C 1
ATOM 519 O O . ALA A 1 71 ? -1.832 -0.355 -0.181 1.00 91.88 71 ALA A O 1
ATOM 520 N N . ARG A 1 72 ? -3.293 -2.018 0.241 1.00 91.94 72 ARG A N 1
ATOM 521 C CA . ARG A 1 72 ? -2.643 -3.016 -0.623 1.00 91.94 72 ARG A CA 1
ATOM 522 C C . ARG A 1 72 ? -2.562 -2.516 -2.062 1.00 91.94 72 ARG A C 1
ATOM 524 O O . ARG A 1 72 ? -1.491 -2.553 -2.665 1.00 91.94 72 ARG A O 1
ATOM 531 N N . SER A 1 73 ? -3.671 -1.998 -2.589 1.00 90.88 73 SER A N 1
ATOM 532 C CA . SER A 1 73 ? -3.739 -1.465 -3.953 1.00 90.88 73 SER A CA 1
ATOM 533 C C . SER A 1 73 ? -2.791 -0.286 -4.144 1.00 90.88 73 SER A C 1
ATOM 535 O O . SER A 1 73 ? -2.029 -0.270 -5.109 1.00 90.88 73 SER A O 1
ATOM 537 N N . LYS A 1 74 ? -2.752 0.656 -3.191 1.00 93.81 74 LYS A N 1
ATOM 538 C CA . LYS A 1 74 ? -1.862 1.818 -3.274 1.00 93.81 74 LYS A CA 1
ATOM 539 C C . LYS A 1 74 ? -0.388 1.427 -3.206 1.00 93.81 74 LYS A C 1
ATOM 541 O O . LYS A 1 74 ? 0.410 1.928 -3.993 1.00 93.81 74 LYS A O 1
ATOM 546 N N . ILE A 1 75 ? -0.012 0.515 -2.308 1.00 95.75 75 ILE A N 1
ATOM 547 C CA . ILE A 1 75 ? 1.376 0.035 -2.207 1.00 95.75 75 ILE A CA 1
ATOM 548 C C . ILE A 1 75 ? 1.790 -0.697 -3.487 1.00 95.75 75 ILE A C 1
ATOM 550 O O . ILE A 1 75 ? 2.901 -0.486 -3.976 1.00 95.75 75 ILE A O 1
ATOM 554 N N . LYS A 1 76 ? 0.903 -1.520 -4.055 1.00 95.56 76 LYS A N 1
ATOM 555 C CA . LYS A 1 76 ? 1.143 -2.195 -5.335 1.00 95.56 76 LYS A CA 1
ATOM 556 C C . LYS A 1 76 ? 1.349 -1.186 -6.467 1.00 95.56 76 LYS A C 1
ATOM 558 O O . LYS A 1 76 ? 2.341 -1.289 -7.177 1.00 95.56 76 LYS A O 1
ATOM 563 N N . GLU A 1 77 ? 0.473 -0.190 -6.592 1.00 95.31 77 GLU A N 1
ATOM 564 C CA . GLU A 1 77 ? 0.571 0.872 -7.604 1.00 95.31 77 GLU A CA 1
ATOM 565 C C . GLU A 1 77 ? 1.908 1.627 -7.506 1.00 95.31 77 GLU A C 1
ATOM 567 O O . GLU A 1 77 ? 2.601 1.812 -8.506 1.00 95.31 77 GLU A O 1
ATOM 572 N N . GLN A 1 78 ? 2.311 2.017 -6.292 1.00 97.12 78 GLN A N 1
ATOM 573 C CA . GLN A 1 78 ? 3.589 2.697 -6.061 1.00 97.12 78 GLN A CA 1
ATOM 574 C C . GLN A 1 78 ? 4.790 1.796 -6.374 1.00 97.12 78 GLN A C 1
ATOM 576 O O . GLN A 1 78 ? 5.774 2.260 -6.951 1.00 97.12 78 GLN A O 1
ATOM 581 N N . CYS A 1 79 ? 4.707 0.505 -6.043 1.00 97.94 79 CYS A N 1
ATOM 582 C CA . CYS A 1 79 ? 5.727 -0.467 -6.421 1.00 97.94 79 CYS A CA 1
ATOM 583 C C . CYS A 1 79 ? 5.852 -0.576 -7.945 1.00 97.94 79 CYS A C 1
ATOM 585 O O . CYS A 1 79 ? 6.954 -0.451 -8.472 1.00 97.94 79 CYS A O 1
ATOM 587 N N . GLU A 1 80 ? 4.739 -0.739 -8.663 1.00 96.31 80 GLU A N 1
ATOM 588 C CA . GLU A 1 80 ? 4.733 -0.833 -10.125 1.00 96.31 80 GLU A CA 1
ATOM 589 C C . GLU A 1 80 ? 5.283 0.443 -10.776 1.00 96.31 80 GLU A C 1
ATOM 591 O O . GLU A 1 80 ? 6.057 0.365 -11.730 1.00 96.31 80 GLU A O 1
ATOM 596 N N . ALA A 1 81 ? 4.952 1.621 -10.238 1.00 97.06 81 ALA A N 1
ATOM 597 C CA . ALA A 1 81 ? 5.520 2.887 -10.691 1.00 97.06 81 ALA A CA 1
ATOM 598 C C . ALA A 1 81 ? 7.045 2.946 -10.483 1.00 97.06 81 ALA A C 1
ATOM 600 O O . ALA A 1 81 ? 7.779 3.292 -11.410 1.00 97.06 81 ALA A O 1
ATOM 601 N N . GLY A 1 82 ? 7.536 2.553 -9.303 1.00 96.62 82 GLY A N 1
ATOM 602 C CA . GLY A 1 82 ? 8.972 2.499 -9.011 1.00 96.62 82 GLY A CA 1
ATOM 603 C C . GLY A 1 82 ? 9.716 1.490 -9.889 1.00 96.62 82 GLY A C 1
ATOM 604 O O . GLY A 1 82 ? 10.791 1.781 -10.414 1.00 96.62 82 GLY A O 1
ATOM 605 N N . VAL A 1 83 ? 9.111 0.328 -10.123 1.00 97.25 83 VAL A N 1
ATOM 606 C CA . VAL A 1 83 ? 9.632 -0.706 -11.019 1.00 97.25 83 VAL A CA 1
ATOM 607 C C . VAL A 1 83 ? 9.726 -0.198 -12.453 1.00 97.25 83 VAL A C 1
ATOM 609 O O . VAL A 1 83 ? 10.734 -0.465 -13.097 1.00 97.25 83 VAL A O 1
ATOM 612 N N . ARG A 1 84 ? 8.742 0.550 -12.971 1.00 97.06 84 ARG A N 1
ATOM 613 C CA . ARG A 1 84 ? 8.822 1.117 -14.334 1.00 97.06 84 ARG A CA 1
ATOM 614 C C . ARG A 1 84 ? 10.081 1.957 -14.526 1.00 97.06 84 ARG A C 1
ATOM 616 O O . ARG A 1 84 ? 10.755 1.812 -15.542 1.00 97.06 84 ARG A O 1
ATOM 623 N N . VAL A 1 85 ? 10.427 2.772 -13.530 1.00 97.69 85 VAL A N 1
ATOM 624 C CA . VAL A 1 85 ? 11.659 3.576 -13.539 1.00 97.69 85 VAL A CA 1
ATOM 625 C C . VAL A 1 85 ? 12.902 2.693 -13.390 1.00 97.69 85 VAL A C 1
ATOM 627 O O . VAL A 1 85 ? 13.871 2.850 -14.127 1.00 97.69 85 VAL A O 1
ATOM 630 N N . GLY A 1 86 ? 12.892 1.728 -12.469 1.00 96.94 86 GLY A N 1
ATOM 631 C CA . GLY A 1 86 ? 14.024 0.814 -12.283 1.00 96.94 86 GLY A CA 1
ATOM 632 C C . GLY A 1 86 ? 14.317 -0.040 -13.523 1.00 96.94 86 GLY A C 1
ATOM 633 O O . GLY A 1 86 ? 15.473 -0.198 -13.919 1.00 96.94 86 GLY A O 1
ATOM 634 N N . CYS A 1 87 ? 13.271 -0.550 -14.173 1.00 97.69 87 CYS A N 1
ATOM 635 C CA . CYS A 1 87 ? 13.368 -1.352 -15.385 1.00 97.69 87 CYS A CA 1
ATOM 636 C C . CYS A 1 87 ? 13.865 -0.533 -16.577 1.00 97.69 87 CYS A C 1
ATOM 638 O O . CYS A 1 87 ? 14.690 -1.049 -17.324 1.00 97.69 87 CYS A O 1
ATOM 640 N N . SER A 1 88 ? 13.449 0.730 -16.740 1.00 96.94 88 SER A N 1
ATOM 641 C CA . SER A 1 88 ? 13.960 1.574 -17.832 1.00 96.94 88 SER A CA 1
ATOM 642 C C . SER A 1 88 ? 15.457 1.864 -17.676 1.00 96.94 88 SER A C 1
ATOM 644 O O . SER A 1 88 ? 16.218 1.759 -18.639 1.00 96.94 88 SER A O 1
ATOM 646 N N . ILE A 1 89 ? 15.919 2.122 -16.448 1.00 96.75 89 ILE A N 1
ATOM 647 C CA . ILE A 1 89 ? 17.347 2.293 -16.145 1.00 96.75 89 ILE A CA 1
ATOM 648 C C . ILE A 1 89 ? 18.121 0.992 -16.403 1.00 96.75 89 ILE A C 1
ATOM 650 O O . ILE A 1 89 ? 19.214 1.018 -16.973 1.00 96.75 89 ILE A O 1
ATOM 654 N N . SER A 1 90 ? 17.576 -0.154 -15.987 1.00 96.75 90 SER A N 1
ATOM 655 C CA . SER A 1 90 ? 18.199 -1.467 -16.196 1.00 96.75 90 SER A CA 1
ATOM 656 C C . SER A 1 90 ? 18.302 -1.820 -17.683 1.00 96.75 90 SER A C 1
ATOM 658 O O . SER A 1 90 ? 19.382 -2.180 -18.154 1.00 96.75 90 SER A O 1
ATOM 660 N N . ALA A 1 91 ? 17.216 -1.631 -18.438 1.00 96.94 91 ALA A N 1
ATOM 661 C CA . ALA A 1 91 ? 17.163 -1.841 -19.880 1.00 96.94 91 ALA A CA 1
ATOM 662 C C . ALA A 1 91 ? 18.188 -0.960 -20.606 1.00 96.94 91 ALA A C 1
ATOM 664 O O . ALA A 1 91 ? 19.030 -1.472 -21.341 1.00 96.94 91 ALA A O 1
ATOM 665 N N . SER A 1 92 ? 18.220 0.343 -20.305 1.00 94.06 92 SER A N 1
ATOM 666 C CA . SER A 1 92 ? 19.195 1.258 -20.907 1.00 94.06 92 SER A CA 1
ATOM 667 C C . SER A 1 92 ? 20.641 0.855 -20.594 1.00 94.06 92 SER A C 1
ATOM 669 O O . SER A 1 92 ? 21.508 0.860 -21.468 1.00 94.06 92 SER A O 1
ATOM 671 N N . ASN A 1 93 ? 20.921 0.424 -19.360 1.00 93.69 93 ASN A N 1
ATOM 672 C CA . ASN A 1 93 ? 22.258 -0.032 -18.982 1.00 93.69 93 ASN A CA 1
ATOM 673 C C . ASN A 1 93 ? 22.688 -1.333 -19.665 1.00 93.69 93 ASN A C 1
ATOM 675 O O . ASN A 1 93 ? 23.885 -1.500 -19.902 1.00 93.69 93 ASN A O 1
ATOM 679 N N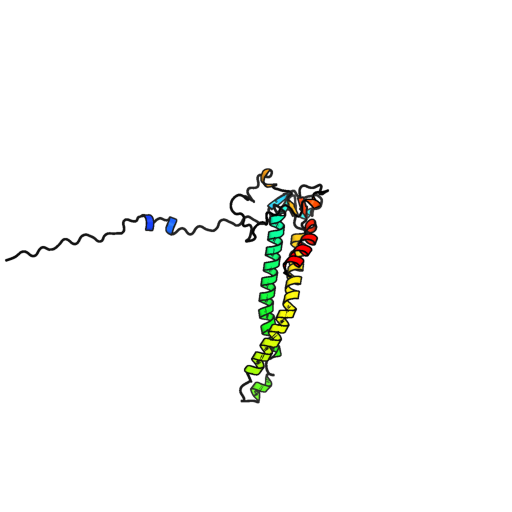 . LYS A 1 94 ? 21.748 -2.232 -19.973 1.00 94.62 94 LYS A N 1
ATOM 680 C CA . LYS A 1 94 ? 22.014 -3.469 -20.717 1.00 94.62 94 LYS A CA 1
ATOM 681 C C . LYS A 1 94 ? 22.189 -3.229 -22.215 1.00 94.62 94 LYS A C 1
ATOM 683 O O . LYS 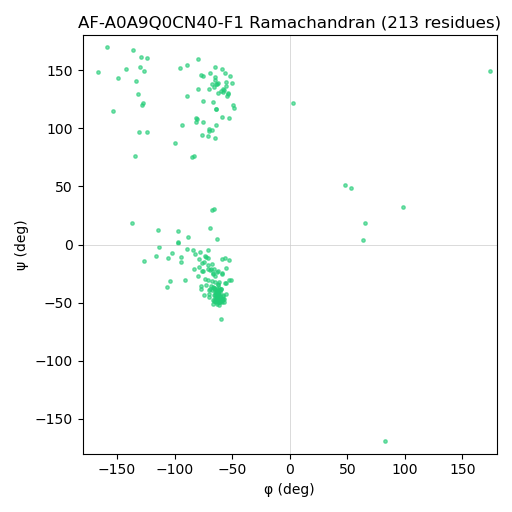A 1 94 ? 23.017 -3.886 -22.836 1.00 94.62 94 LYS A O 1
ATOM 688 N N . CYS A 1 95 ? 21.434 -2.287 -22.774 1.00 93.00 95 CYS A N 1
ATOM 689 C CA . CYS A 1 95 ? 21.364 -2.046 -24.215 1.00 93.00 95 CYS A CA 1
ATOM 690 C C . CYS A 1 95 ? 22.317 -0.952 -24.715 1.00 93.00 95 CYS A C 1
ATOM 692 O O . CYS A 1 95 ? 22.505 -0.802 -25.923 1.00 93.00 95 CYS A O 1
ATOM 694 N N . LYS A 1 96 ? 22.945 -0.178 -23.817 1.00 88.75 96 LYS A N 1
ATOM 695 C CA . LYS A 1 96 ? 23.920 0.842 -24.219 1.00 88.75 96 LYS A CA 1
ATOM 696 C C . LYS A 1 96 ? 25.153 0.208 -24.881 1.00 88.75 96 LYS A C 1
ATOM 698 O O . LYS A 1 96 ? 25.690 -0.783 -24.378 1.00 88.75 96 LYS A O 1
ATOM 703 N N . PRO A 1 97 ? 25.672 0.800 -25.971 1.00 81.56 97 PRO A N 1
ATOM 704 C CA . PRO A 1 97 ? 26.926 0.349 -26.550 1.00 81.56 97 PRO A CA 1
ATOM 705 C C . PRO A 1 97 ? 28.090 0.592 -25.573 1.00 81.56 97 PRO A C 1
ATOM 707 O O . PRO A 1 97 ? 28.048 1.529 -24.768 1.00 81.56 97 PRO A O 1
ATOM 710 N N . PRO A 1 98 ? 29.169 -0.206 -25.655 1.00 81.88 98 PRO A N 1
ATOM 711 C CA . PRO A 1 98 ? 30.384 0.061 -24.900 1.00 81.88 98 PRO A CA 1
ATOM 712 C C . PRO A 1 98 ? 30.914 1.472 -25.173 1.00 81.88 98 PRO A C 1
ATOM 714 O O . PRO A 1 98 ? 30.943 1.915 -26.320 1.00 81.88 98 PRO A O 1
ATOM 717 N N . TRP A 1 99 ? 31.398 2.148 -24.130 1.00 79.06 99 TRP A N 1
ATOM 718 C CA . TRP A 1 99 ? 31.866 3.539 -24.200 1.00 79.06 99 TRP A CA 1
ATOM 719 C C . TRP A 1 99 ? 32.949 3.776 -25.269 1.00 79.06 99 TRP A C 1
ATOM 721 O O . TRP A 1 99 ? 32.970 4.823 -25.908 1.00 79.06 99 TRP A O 1
ATOM 731 N N . TRP A 1 100 ? 33.812 2.785 -25.523 1.00 79.81 100 TRP A N 1
ATOM 732 C CA . TRP A 1 100 ? 34.876 2.878 -26.526 1.00 79.81 100 TRP A CA 1
ATOM 733 C C . TRP A 1 100 ? 34.353 2.897 -27.970 1.00 79.81 100 TRP A C 1
ATOM 735 O O . TRP A 1 100 ? 35.037 3.414 -28.852 1.00 79.81 100 TRP A O 1
ATOM 745 N N . ARG A 1 101 ? 33.137 2.393 -28.241 1.00 74.44 101 ARG A N 1
ATOM 746 C CA . ARG A 1 101 ? 32.559 2.440 -29.596 1.00 74.44 101 ARG A CA 1
ATOM 747 C C . ARG A 1 101 ? 32.296 3.8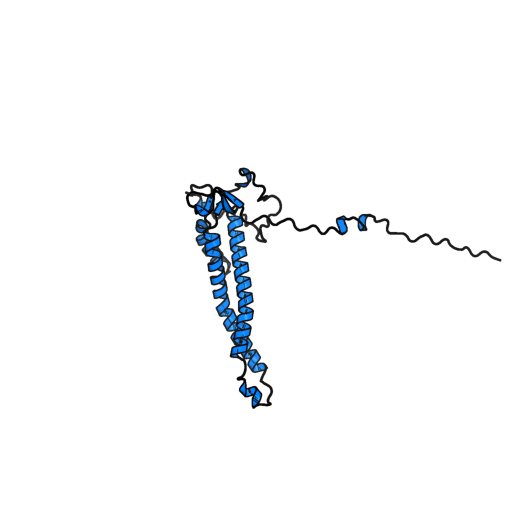72 -30.062 1.00 74.44 101 ARG A C 1
ATOM 749 O O . ARG A 1 101 ? 32.461 4.132 -31.244 1.00 74.44 101 ARG A O 1
ATOM 756 N N . GLY A 1 102 ? 31.960 4.791 -29.155 1.00 73.44 102 GLY A N 1
ATOM 757 C CA . GLY A 1 102 ? 31.774 6.210 -29.487 1.00 73.44 102 GLY A CA 1
ATOM 758 C C . GLY A 1 102 ? 33.079 6.979 -29.729 1.00 73.44 102 GLY A C 1
ATOM 759 O O . GLY A 1 102 ? 33.041 8.071 -30.279 1.00 73.44 102 GLY A O 1
ATOM 760 N N . LEU A 1 103 ? 34.232 6.420 -29.339 1.00 75.31 103 LEU A N 1
ATOM 761 C CA . LEU A 1 103 ? 35.542 7.060 -29.512 1.00 75.31 103 LEU A CA 1
ATOM 762 C C . LEU A 1 103 ? 36.224 6.694 -30.834 1.00 75.31 103 LEU A C 1
ATOM 764 O O . LEU A 1 103 ? 36.981 7.496 -31.370 1.00 75.31 103 LEU A O 1
ATOM 768 N N . PHE A 1 104 ? 35.968 5.491 -31.356 1.00 70.50 104 PHE A N 1
ATOM 769 C CA . PHE A 1 104 ? 36.658 4.963 -32.541 1.00 70.50 104 PHE A CA 1
ATOM 770 C C . PHE A 1 104 ? 35.757 4.793 -33.773 1.00 70.50 104 PHE A C 1
ATOM 772 O O . PHE A 1 104 ? 36.244 4.394 -34.828 1.00 70.50 104 PHE A O 1
ATOM 779 N N . ARG A 1 105 ? 34.451 5.076 -33.670 1.00 62.59 105 ARG A N 1
ATOM 780 C CA . ARG A 1 105 ? 33.484 4.896 -34.761 1.00 62.59 105 ARG A CA 1
ATOM 781 C C . ARG A 1 105 ? 32.688 6.188 -34.975 1.00 62.59 105 ARG A C 1
ATOM 783 O O . ARG A 1 105 ? 32.000 6.629 -34.065 1.00 62.59 105 ARG A O 1
ATOM 790 N N . SER A 1 106 ? 32.760 6.772 -36.178 1.00 56.97 106 SER A N 1
ATOM 791 C CA . SER A 1 106 ? 31.931 7.927 -36.586 1.00 56.97 106 SER A CA 1
ATOM 792 C C . SER A 1 106 ? 30.581 7.519 -37.196 1.00 56.97 106 SER A C 1
ATOM 794 O O . SER A 1 106 ? 29.878 8.358 -37.757 1.00 56.97 106 SER A O 1
ATOM 796 N N . GLU A 1 107 ? 30.254 6.227 -37.174 1.00 62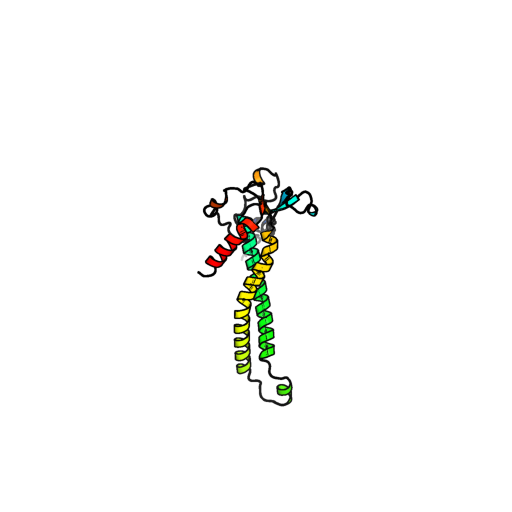.47 107 GLU A N 1
ATOM 797 C CA . GLU A 1 107 ? 28.999 5.705 -37.707 1.00 62.47 107 GLU A CA 1
ATOM 798 C C . GLU A 1 107 ? 27.883 5.939 -36.677 1.00 62.47 107 GLU A C 1
ATOM 800 O O . GLU A 1 107 ? 28.113 5.678 -35.489 1.00 62.47 107 GLU A O 1
ATOM 805 N N . PRO A 1 108 ? 26.701 6.437 -37.089 1.00 63.44 108 PRO A N 1
ATOM 806 C CA . PRO A 1 108 ? 25.584 6.631 -36.177 1.00 63.44 108 PRO A CA 1
ATOM 807 C C . PRO A 1 108 ? 25.287 5.322 -35.443 1.00 63.44 108 PRO A C 1
ATOM 809 O O . PRO A 1 108 ? 25.196 4.259 -36.054 1.00 63.44 108 PRO A O 1
ATOM 812 N N . SER A 1 109 ? 25.165 5.390 -34.115 1.00 66.44 109 SER A N 1
ATOM 813 C CA . SER A 1 109 ? 24.663 4.259 -33.341 1.00 66.44 109 SER A CA 1
ATOM 814 C C . SER A 1 109 ? 23.320 3.838 -33.921 1.00 66.44 109 SER A C 1
ATOM 816 O O . SER A 1 109 ? 22.456 4.698 -34.086 1.00 66.44 109 SER A O 1
ATOM 818 N N . ASP A 1 110 ? 23.149 2.550 -34.210 1.00 79.75 110 ASP A N 1
ATOM 819 C CA . ASP A 1 110 ? 21.878 2.007 -34.678 1.00 79.75 110 ASP A CA 1
ATOM 820 C C . ASP A 1 110 ? 20.830 2.140 -33.563 1.00 79.75 110 ASP A C 1
ATOM 822 O O . ASP A 1 110 ? 20.726 1.298 -32.665 1.00 79.75 110 ASP A O 1
ATOM 826 N N . LEU A 1 111 ? 20.115 3.268 -33.591 1.00 84.88 111 LEU A N 1
ATOM 827 C CA . LEU A 1 111 ? 19.092 3.622 -32.613 1.00 84.88 111 LEU A CA 1
ATOM 828 C C . LEU A 1 111 ? 17.953 2.602 -32.637 1.00 84.88 111 LEU A C 1
ATOM 830 O 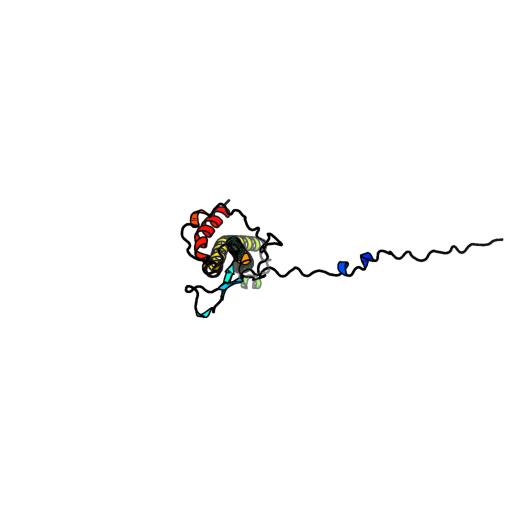O . LEU A 1 111 ? 17.469 2.240 -31.571 1.00 84.88 111 LEU A O 1
ATOM 834 N N . SER A 1 112 ? 17.625 2.056 -33.813 1.00 88.06 112 SER A N 1
ATOM 835 C CA . SER A 1 112 ? 16.584 1.036 -33.974 1.00 88.06 112 SER A CA 1
ATOM 836 C C . SER A 1 112 ? 16.933 -0.230 -33.194 1.00 88.06 112 SER A C 1
ATOM 838 O O . SER A 1 112 ? 16.144 -0.698 -32.378 1.00 88.06 112 SER A O 1
ATOM 840 N N . SER A 1 113 ? 18.159 -0.748 -33.353 1.00 86.94 113 SER A N 1
ATOM 841 C CA . SER A 1 113 ? 18.594 -1.944 -32.609 1.00 86.94 113 SER A CA 1
ATOM 842 C C . SER A 1 113 ? 18.598 -1.740 -31.090 1.00 86.94 113 SER A C 1
ATOM 844 O O . SER A 1 113 ? 18.360 -2.673 -30.316 1.00 86.94 113 SER A O 1
ATOM 846 N N . ARG A 1 114 ? 18.873 -0.508 -30.647 1.00 90.44 114 ARG A N 1
ATOM 847 C CA . ARG A 1 114 ? 18.882 -0.156 -29.231 1.00 90.44 114 ARG A CA 1
ATOM 848 C C . ARG A 1 114 ? 17.464 -0.054 -28.683 1.00 90.44 114 ARG A C 1
ATOM 850 O O . ARG A 1 114 ? 17.229 -0.580 -27.601 1.00 90.44 114 ARG A O 1
ATOM 857 N N . GLU A 1 115 ? 16.547 0.570 -29.412 1.00 93.38 115 GLU A N 1
ATOM 858 C CA . GLU A 1 115 ? 15.130 0.650 -29.044 1.00 93.38 115 GLU A CA 1
ATOM 859 C C . GLU A 1 115 ? 14.519 -0.753 -28.911 1.00 93.38 115 GLU A C 1
ATOM 861 O O . GLU A 1 115 ? 13.945 -1.072 -27.872 1.00 93.38 115 GLU A O 1
ATOM 866 N N . GLU A 1 116 ? 14.765 -1.646 -29.875 1.00 95.19 116 GLU A N 1
ATOM 867 C CA . GLU A 1 116 ? 14.313 -3.045 -29.810 1.00 95.19 116 GLU A CA 1
ATOM 868 C C . GLU A 1 116 ? 14.916 -3.818 -28.625 1.00 95.19 116 GLU A C 1
ATOM 870 O O . GLU A 1 116 ? 14.297 -4.726 -28.060 1.00 95.19 116 GLU A O 1
ATOM 875 N N . CYS A 1 117 ? 16.163 -3.516 -28.254 1.00 95.50 117 CYS A N 1
ATOM 876 C CA . CYS A 1 117 ? 16.786 -4.064 -27.053 1.00 95.50 117 CYS A CA 1
ATOM 877 C C . CYS A 1 117 ? 16.102 -3.545 -25.786 1.00 95.50 117 CYS A C 1
ATOM 879 O O . CYS A 1 117 ? 15.713 -4.345 -24.932 1.00 95.50 117 CYS A O 1
ATOM 881 N N . GLU A 1 118 ? 15.936 -2.226 -25.676 1.00 96.62 118 GLU A N 1
ATOM 882 C CA . GLU A 1 118 ? 15.365 -1.578 -24.498 1.00 96.62 118 GLU A CA 1
ATOM 883 C C . GLU A 1 118 ? 13.913 -2.019 -24.274 1.00 96.62 118 GLU A C 1
ATOM 885 O O . GLU A 1 118 ? 13.550 -2.333 -23.140 1.00 96.62 118 GLU A O 1
ATOM 890 N N . GLU A 1 119 ? 13.113 -2.153 -25.335 1.00 97.50 119 GLU A N 1
ATOM 891 C CA . GLU A 1 119 ? 11.733 -2.639 -25.253 1.00 97.50 119 GLU A CA 1
ATOM 892 C C . GLU A 1 119 ? 11.663 -4.086 -24.734 1.00 97.50 119 GLU A C 1
ATOM 894 O O . GLU A 1 119 ? 10.894 -4.395 -23.817 1.00 97.50 119 GLU A O 1
ATOM 899 N N . ARG A 1 120 ? 12.509 -4.983 -25.253 1.00 97.62 120 ARG A N 1
ATOM 900 C CA . ARG A 1 120 ? 12.556 -6.388 -24.813 1.00 97.62 120 ARG A CA 1
ATOM 901 C C . ARG A 1 120 ? 13.002 -6.523 -23.358 1.00 97.62 120 ARG A C 1
ATOM 903 O O . ARG A 1 120 ? 12.414 -7.290 -22.597 1.00 97.62 120 ARG A O 1
ATOM 910 N N . GLU A 1 121 ? 14.030 -5.781 -22.955 1.00 97.75 121 GLU A N 1
ATOM 911 C CA . GLU A 1 121 ? 14.527 -5.814 -21.577 1.00 97.75 121 GLU A CA 1
ATOM 912 C C . GLU A 1 121 ? 13.523 -5.185 -20.600 1.00 97.75 121 GLU A C 1
ATOM 914 O O . GLU A 1 121 ? 13.323 -5.699 -19.496 1.00 97.75 121 GLU A O 1
ATOM 919 N N . MET A 1 122 ? 12.849 -4.105 -21.008 1.00 97.44 122 MET A N 1
ATOM 920 C CA . MET A 1 122 ? 11.825 -3.443 -20.203 1.00 97.44 122 MET A CA 1
ATOM 921 C C . MET A 1 122 ? 10.600 -4.338 -20.004 1.00 97.44 122 MET A C 1
ATOM 923 O O . MET A 1 122 ? 10.146 -4.498 -18.871 1.00 97.44 122 MET A O 1
ATOM 927 N N . THR A 1 123 ? 10.086 -4.953 -21.071 1.00 96.94 123 THR A N 1
ATOM 928 C CA . THR A 1 123 ? 8.919 -5.850 -20.999 1.00 96.94 123 THR A CA 1
ATOM 929 C C . THR A 1 123 ? 9.201 -7.079 -20.137 1.00 96.94 123 THR A C 1
ATOM 931 O O . THR A 1 123 ? 8.401 -7.398 -19.254 1.00 96.94 123 THR A O 1
ATOM 934 N N . ALA A 1 124 ? 10.367 -7.713 -20.303 1.00 96.56 124 ALA A N 1
ATOM 935 C CA . ALA A 1 124 ? 10.784 -8.840 -19.471 1.00 96.56 124 ALA A CA 1
ATOM 936 C C . ALA A 1 124 ? 10.925 -8.449 -17.988 1.00 96.56 124 ALA A C 1
ATOM 938 O O . ALA A 1 124 ? 10.447 -9.162 -17.103 1.00 96.56 124 ALA A O 1
ATOM 939 N N . CYS A 1 125 ? 11.534 -7.293 -17.704 1.00 97.56 125 CYS A N 1
ATOM 940 C CA . CYS A 1 125 ? 11.689 -6.787 -16.341 1.00 97.56 125 CYS A CA 1
ATOM 941 C C . CYS A 1 125 ? 10.336 -6.487 -15.675 1.00 97.56 125 CYS A C 1
ATOM 943 O O . CYS A 1 125 ? 10.103 -6.899 -14.537 1.00 97.56 125 CYS A O 1
ATOM 945 N N . LEU A 1 126 ? 9.418 -5.826 -16.389 1.00 96.75 126 LEU A N 1
ATOM 946 C CA . LEU A 1 126 ? 8.085 -5.491 -15.881 1.00 96.75 126 LEU A CA 1
ATOM 947 C C . LEU A 1 126 ? 7.238 -6.733 -15.590 1.00 96.75 126 LEU A C 1
ATOM 949 O O . LEU A 1 126 ? 6.552 -6.771 -14.568 1.00 96.75 126 LEU A O 1
ATOM 953 N N . ALA A 1 127 ? 7.304 -7.748 -16.456 1.00 95.44 127 ALA A N 1
ATOM 954 C CA . ALA A 1 127 ? 6.571 -8.996 -16.270 1.00 95.44 127 ALA A CA 1
ATOM 955 C C . ALA A 1 127 ? 6.976 -9.702 -14.965 1.00 95.44 127 ALA A C 1
ATOM 957 O O . ALA A 1 127 ? 6.113 -10.045 -14.159 1.00 95.44 127 ALA A O 1
ATOM 958 N N . LEU A 1 128 ? 8.283 -9.831 -14.710 1.00 93.44 128 LEU A N 1
ATOM 959 C CA . LEU A 1 128 ? 8.812 -10.436 -13.479 1.00 93.44 128 LEU A CA 1
ATOM 960 C C . LEU A 1 128 ? 8.489 -9.605 -12.229 1.00 93.44 128 LEU A C 1
ATOM 962 O O . LEU A 1 128 ? 8.209 -10.129 -11.147 1.00 93.44 128 LEU A O 1
ATOM 966 N N . ALA A 1 129 ? 8.529 -8.285 -12.360 1.00 94.12 129 ALA A N 1
ATOM 967 C CA . ALA A 1 129 ? 8.330 -7.397 -11.231 1.00 94.12 129 ALA A CA 1
ATOM 968 C C . ALA A 1 129 ? 6.860 -7.284 -10.790 1.00 94.12 129 ALA A C 1
ATOM 970 O O . ALA A 1 129 ? 6.609 -6.980 -9.623 1.00 94.12 129 ALA A O 1
ATOM 971 N N . LYS A 1 130 ? 5.889 -7.580 -11.665 1.00 93.06 130 LYS A N 1
ATOM 972 C CA . LYS A 1 130 ? 4.454 -7.542 -11.333 1.00 93.06 130 LYS A CA 1
ATOM 973 C C . LYS A 1 130 ? 4.110 -8.452 -10.150 1.00 93.06 130 LYS A C 1
ATOM 975 O O . LYS A 1 130 ? 3.484 -8.005 -9.189 1.00 93.06 130 LYS A O 1
ATOM 980 N N . GLU A 1 131 ? 4.563 -9.704 -10.176 1.00 92.44 131 GLU A N 1
ATOM 981 C CA . GLU A 1 131 ? 4.349 -10.660 -9.077 1.00 92.44 131 GLU A CA 1
ATOM 982 C C . GLU A 1 131 ? 5.085 -10.232 -7.803 1.00 92.44 131 GLU A C 1
ATOM 984 O O . GLU A 1 131 ? 4.549 -10.315 -6.695 1.00 92.44 131 GLU A O 1
ATOM 989 N N . THR A 1 132 ? 6.289 -9.678 -7.966 1.00 94.56 132 THR A N 1
ATOM 990 C CA . THR A 1 132 ? 7.082 -9.150 -6.851 1.00 94.56 132 THR A CA 1
ATOM 991 C C . THR A 1 132 ? 6.361 -7.992 -6.155 1.00 94.56 132 THR A C 1
ATOM 993 O O . THR A 1 132 ? 6.334 -7.943 -4.927 1.00 94.56 132 THR A O 1
ATOM 996 N N . CYS A 1 133 ? 5.710 -7.098 -6.908 1.00 96.06 133 CYS A N 1
ATOM 997 C CA . CYS A 1 133 ? 4.919 -6.004 -6.346 1.00 96.06 133 CYS A CA 1
ATOM 998 C C . CYS A 1 133 ? 3.656 -6.482 -5.627 1.00 96.06 133 CYS A C 1
ATOM 1000 O O . CYS A 1 133 ? 3.302 -5.925 -4.586 1.00 96.06 133 CYS A O 1
ATOM 1002 N N . VAL A 1 134 ? 2.999 -7.536 -6.126 1.00 93.50 134 VAL A N 1
ATOM 1003 C CA . VAL A 1 134 ? 1.874 -8.164 -5.416 1.00 93.50 134 VAL A CA 1
ATOM 1004 C C . VAL A 1 134 ? 2.345 -8.702 -4.068 1.00 93.50 134 VAL A C 1
ATOM 1006 O O . VAL A 1 134 ? 1.780 -8.328 -3.038 1.00 93.50 134 VAL A O 1
ATOM 1009 N N . LYS A 1 135 ? 3.419 -9.498 -4.054 1.00 93.25 135 LYS A N 1
ATOM 1010 C CA . LYS A 1 135 ? 3.991 -10.038 -2.816 1.00 93.25 135 LYS A CA 1
ATOM 1011 C C . LYS A 1 135 ? 4.414 -8.929 -1.852 1.00 93.25 135 LYS A C 1
ATOM 1013 O O . LYS A 1 135 ? 4.030 -8.950 -0.689 1.00 93.25 135 LYS A O 1
ATOM 1018 N N . PHE A 1 136 ? 5.115 -7.914 -2.354 1.00 95.12 136 PHE A N 1
ATOM 1019 C CA . PHE A 1 136 ? 5.538 -6.765 -1.558 1.00 95.12 136 PHE A CA 1
ATOM 1020 C C . PHE A 1 136 ? 4.349 -6.045 -0.912 1.00 95.12 136 PHE A C 1
ATOM 1022 O O . PHE A 1 136 ? 4.394 -5.735 0.277 1.00 95.12 136 PHE A O 1
ATOM 1029 N N . SER A 1 137 ? 3.266 -5.812 -1.661 1.00 94.75 137 SER A N 1
ATOM 1030 C CA . SER A 1 137 ? 2.062 -5.180 -1.112 1.00 94.75 137 SER A CA 1
ATOM 1031 C C . SER A 1 137 ? 1.415 -6.011 0.000 1.00 94.75 137 SER A C 1
ATOM 1033 O O . SER A 1 137 ? 1.043 -5.455 1.033 1.00 94.75 137 SER A O 1
ATOM 1035 N N . ASN A 1 138 ? 1.360 -7.337 -0.161 1.00 91.38 138 ASN A N 1
ATOM 1036 C CA . ASN A 1 138 ? 0.847 -8.249 0.859 1.00 91.38 138 ASN A CA 1
ATOM 1037 C C . ASN A 1 138 ? 1.698 -8.199 2.126 1.00 91.38 138 ASN A C 1
ATOM 1039 O O . ASN A 1 138 ? 1.166 -7.950 3.205 1.00 91.38 138 ASN A O 1
ATOM 1043 N N . ASP A 1 139 ? 3.015 -8.354 1.989 1.00 93.06 139 ASP A N 1
ATOM 1044 C CA . ASP A 1 139 ? 3.947 -8.387 3.116 1.00 93.06 139 ASP A CA 1
ATOM 1045 C C . ASP A 1 139 ? 3.905 -7.078 3.922 1.00 93.06 139 ASP A C 1
ATOM 1047 O O . ASP A 1 139 ? 3.946 -7.091 5.154 1.00 93.06 139 ASP A O 1
ATOM 1051 N N . LYS A 1 140 ? 3.777 -5.930 3.239 1.00 94.44 140 LYS A N 1
ATOM 1052 C CA . LYS A 1 140 ? 3.685 -4.613 3.889 1.00 94.44 140 LYS A CA 1
ATOM 1053 C C . LYS A 1 140 ? 2.347 -4.374 4.580 1.00 94.44 140 LYS A C 1
ATOM 1055 O O . LYS A 1 140 ? 2.325 -3.729 5.628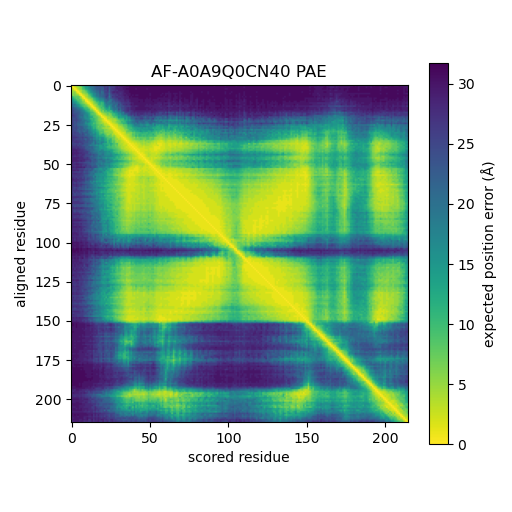 1.00 94.44 140 LYS A O 1
ATOM 1060 N N . CYS A 1 141 ? 1.251 -4.886 4.029 1.00 91.62 141 CYS A N 1
ATOM 1061 C CA . CYS A 1 141 ? -0.071 -4.747 4.636 1.00 91.62 141 CYS A CA 1
ATOM 1062 C C . CYS A 1 141 ? -0.350 -5.789 5.727 1.00 91.62 141 CYS A C 1
ATOM 1064 O O . CYS A 1 141 ? -1.214 -5.547 6.564 1.00 91.62 141 CYS A O 1
ATOM 1066 N N . LEU A 1 142 ? 0.361 -6.920 5.753 1.00 89.38 142 LEU A N 1
ATOM 1067 C CA . LEU A 1 142 ? 0.046 -8.044 6.635 1.00 89.38 142 LEU A CA 1
ATOM 1068 C C . LEU A 1 142 ? 0.082 -7.648 8.112 1.00 89.38 142 LEU A C 1
ATOM 1070 O O . LEU A 1 142 ? -0.953 -7.664 8.769 1.00 89.38 142 LEU A O 1
ATOM 1074 N N . VAL A 1 143 ? 1.243 -7.256 8.639 1.00 89.44 143 VAL A N 1
ATOM 1075 C CA . VAL A 1 143 ? 1.404 -6.993 10.083 1.00 89.44 143 VAL A CA 1
ATOM 1076 C C . VAL A 1 143 ? 0.478 -5.866 10.579 1.00 89.44 143 VAL A C 1
ATOM 1078 O O . VAL A 1 143 ? -0.275 -6.101 11.528 1.00 89.44 143 VAL A O 1
ATOM 1081 N N . PRO A 1 144 ? 0.414 -4.683 9.928 1.00 90.38 144 PRO A N 1
ATOM 1082 C CA . PRO A 1 144 ? -0.391 -3.562 10.427 1.00 90.38 144 PRO A CA 1
ATOM 1083 C C . PRO A 1 144 ? -1.908 -3.797 10.430 1.00 90.38 144 PRO A C 1
ATOM 1085 O O . PRO A 1 144 ? -2.630 -3.081 11.133 1.00 90.38 144 PRO A O 1
ATOM 1088 N N . PHE A 1 145 ? -2.405 -4.741 9.621 1.00 91.69 145 PHE A N 1
ATOM 1089 C CA . PHE A 1 145 ? -3.831 -5.070 9.529 1.00 91.69 145 PHE A CA 1
ATOM 1090 C C . PHE A 1 145 ? -4.200 -6.368 10.239 1.00 91.69 145 PHE A C 1
ATOM 1092 O O . PHE A 1 145 ? -5.298 -6.440 10.790 1.00 91.69 145 PHE A O 1
ATOM 1099 N N . ARG A 1 146 ? -3.293 -7.349 10.298 1.00 89.94 146 ARG A N 1
ATOM 1100 C CA . ARG A 1 146 ? -3.442 -8.560 11.115 1.00 89.94 146 ARG A CA 1
ATOM 1101 C C . ARG A 1 146 ? -3.633 -8.201 12.584 1.00 89.94 146 ARG A C 1
ATOM 1103 O O . ARG A 1 146 ? -4.542 -8.711 13.234 1.00 89.94 146 ARG A O 1
ATOM 1110 N N . ASP A 1 147 ? -2.794 -7.296 13.077 1.00 88.44 14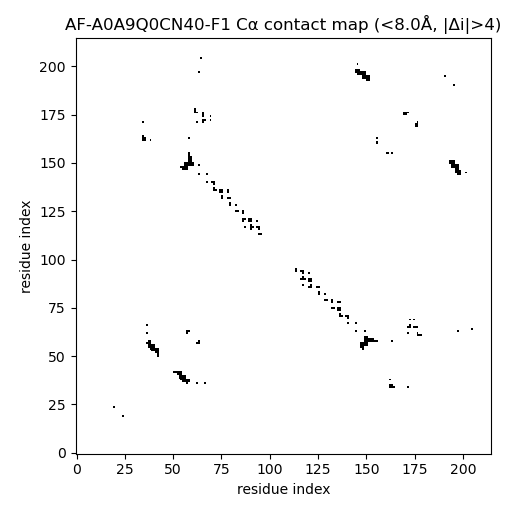7 ASP A N 1
ATOM 1111 C CA . ASP A 1 147 ? -2.760 -6.927 14.492 1.00 88.44 147 ASP A CA 1
ATOM 1112 C C . ASP A 1 147 ? -3.727 -5.774 14.820 1.00 88.44 147 ASP A C 1
ATOM 1114 O O . ASP A 1 147 ? -3.910 -5.426 15.985 1.00 88.44 147 ASP A O 1
ATOM 1118 N N . ALA A 1 148 ? -4.399 -5.206 13.811 1.00 89.88 148 ALA A N 1
ATOM 1119 C CA . ALA A 1 148 ? -5.386 -4.152 14.009 1.00 89.88 148 ALA A CA 1
ATOM 1120 C C . ALA A 1 148 ? -6.629 -4.665 14.747 1.00 89.88 148 ALA A C 1
ATOM 1122 O O . ALA A 1 148 ? -7.172 -5.727 14.426 1.00 89.88 148 ALA A O 1
ATOM 1123 N N . ARG A 1 149 ? -7.118 -3.859 15.694 1.00 89.19 149 ARG A N 1
ATOM 1124 C CA . ARG A 1 149 ? -8.387 -4.094 16.384 1.00 89.19 149 ARG A CA 1
ATOM 1125 C C . ARG A 1 149 ? -9.564 -3.707 15.489 1.00 89.19 149 ARG A C 1
ATOM 1127 O O . ARG A 1 149 ? -9.494 -2.744 14.725 1.00 89.19 149 ARG A O 1
ATOM 1134 N N . ILE A 1 150 ? -10.654 -4.450 15.616 1.00 87.94 150 ILE A N 1
ATOM 1135 C CA . ILE A 1 150 ? -11.927 -4.199 14.947 1.00 87.94 150 ILE A CA 1
ATOM 1136 C C . ILE A 1 150 ? -13.029 -4.300 16.005 1.00 87.94 150 ILE A C 1
ATOM 1138 O O . ILE A 1 150 ? -13.076 -5.261 16.778 1.00 87.94 150 ILE A O 1
ATOM 1142 N N . ALA A 1 151 ? -13.901 -3.298 16.063 1.00 83.62 151 ALA A N 1
ATOM 1143 C CA . ALA A 1 151 ? -15.036 -3.290 16.973 1.00 83.62 151 ALA A CA 1
ATOM 1144 C C . ALA A 1 151 ? -16.162 -4.226 16.502 1.00 83.62 151 ALA A C 1
ATOM 1146 O O . ALA A 1 151 ? -16.424 -4.386 15.305 1.00 83.62 151 ALA A O 1
ATOM 1147 N N . LYS A 1 152 ? -16.852 -4.848 17.465 1.00 71.00 152 LYS A N 1
ATOM 1148 C CA . LYS A 1 152 ? -18.125 -5.540 17.232 1.00 71.00 152 LYS A CA 1
ATOM 1149 C C . LYS A 1 152 ? -19.206 -4.461 17.067 1.00 71.00 152 LYS A C 1
ATOM 1151 O O . LYS A 1 152 ? -19.294 -3.589 17.921 1.00 71.00 152 LYS A O 1
ATOM 1156 N N . SER A 1 153 ? -19.915 -4.489 15.933 1.00 61.50 153 SER A N 1
ATOM 1157 C CA . SER A 1 153 ? -20.979 -3.570 15.460 1.00 61.50 153 SER A CA 1
ATOM 1158 C C . SER A 1 153 ? -21.325 -2.347 16.335 1.00 61.50 153 SER A C 1
ATOM 1160 O O . SER A 1 153 ? -21.799 -2.493 17.458 1.00 61.50 153 SER A O 1
ATOM 1162 N N . ASN A 1 154 ? -21.197 -1.150 15.746 1.00 54.44 154 ASN A N 1
ATOM 1163 C CA . ASN A 1 154 ? -21.724 0.145 16.205 1.00 54.44 154 ASN A CA 1
ATOM 1164 C C . ASN A 1 154 ? -21.481 0.493 17.683 1.00 54.44 154 ASN A C 1
ATOM 1166 O O . ASN A 1 154 ? -22.374 0.977 18.376 1.00 54.44 154 ASN A O 1
ATOM 1170 N N . LEU A 1 155 ? -20.228 0.395 18.141 1.00 50.75 155 LEU A N 1
ATOM 1171 C CA . LEU A 1 155 ? -19.791 1.031 19.399 1.00 50.75 155 LEU A CA 1
ATOM 1172 C C . LEU A 1 155 ? -20.045 2.556 19.438 1.00 50.75 155 LEU A C 1
ATOM 1174 O O . LEU A 1 155 ? -19.952 3.192 20.487 1.00 50.75 155 LEU A O 1
ATOM 1178 N N . LEU A 1 156 ? -20.382 3.131 18.286 1.00 50.00 156 LEU A N 1
ATOM 1179 C CA . LEU A 1 156 ? -20.868 4.490 18.099 1.00 50.00 156 LEU A CA 1
ATOM 1180 C C . LEU A 1 156 ? -22.109 4.826 18.911 1.00 50.00 156 LEU A C 1
ATOM 1182 O O . LEU A 1 156 ? -22.220 5.949 19.387 1.00 50.00 156 LEU A O 1
ATOM 1186 N N . ASP A 1 157 ? -22.990 3.853 19.134 1.00 47.25 157 ASP A N 1
ATOM 1187 C CA . ASP A 1 157 ? -24.248 4.110 19.838 1.00 47.25 157 ASP A CA 1
ATOM 1188 C C . ASP A 1 157 ? -24.063 4.203 21.364 1.00 47.25 157 ASP A C 1
ATOM 1190 O O . ASP A 1 157 ? -24.948 4.641 22.090 1.00 47.25 157 ASP A O 1
ATOM 1194 N N . SER A 1 158 ? -22.895 3.800 21.881 1.00 42.94 158 SER A N 1
ATOM 1195 C CA . SER A 1 158 ? -22.662 3.656 23.328 1.00 42.94 158 SER A CA 1
ATOM 1196 C C . SER A 1 158 ? -21.442 4.399 23.872 1.00 42.94 158 SER A C 1
ATOM 1198 O O . SER A 1 158 ? -21.337 4.565 25.086 1.00 42.94 158 SER A O 1
ATOM 1200 N N . SER A 1 159 ? -20.522 4.867 23.023 1.00 47.62 159 SER A N 1
ATOM 1201 C CA . SER A 1 159 ? -19.255 5.459 23.483 1.00 47.62 159 SER A CA 1
ATOM 1202 C C . SER A 1 159 ? -19.195 6.989 23.441 1.00 47.62 159 SER A C 1
ATOM 1204 O O . SER A 1 159 ? -18.236 7.558 23.954 1.00 47.62 159 SER A O 1
ATOM 1206 N N . GLY A 1 160 ? -20.192 7.677 22.871 1.00 46.88 160 GLY A N 1
ATOM 1207 C CA . GLY A 1 160 ? -20.235 9.149 22.829 1.00 46.88 160 GLY A CA 1
ATOM 1208 C C . GLY A 1 160 ? -19.095 9.808 22.033 1.00 46.88 160 GLY A C 1
ATOM 1209 O O . GLY A 1 160 ? -19.005 11.034 21.983 1.00 46.88 160 GLY A O 1
ATOM 1210 N N . PHE A 1 161 ? -18.224 9.021 21.395 1.00 50.09 161 PHE A N 1
ATOM 1211 C CA . PHE A 1 161 ? -17.168 9.525 20.529 1.00 50.09 161 PHE A CA 1
ATOM 1212 C C . PHE A 1 161 ? -17.757 9.853 19.152 1.00 50.09 161 PHE A C 1
ATOM 1214 O O . PHE A 1 161 ? -18.028 8.963 18.352 1.00 50.09 161 PHE A O 1
ATOM 1221 N N . VAL A 1 162 ? -17.875 11.152 18.857 1.00 51.25 162 VAL A N 1
ATOM 1222 C CA . VAL A 1 162 ? -18.350 11.764 17.586 1.00 51.25 162 VAL A CA 1
ATOM 1223 C C . VAL A 1 162 ? -17.447 11.436 16.378 1.00 51.25 162 VAL A C 1
ATOM 1225 O O . VAL A 1 162 ? -17.618 11.931 15.273 1.00 51.25 162 VAL A O 1
ATOM 1228 N N . PHE A 1 163 ? -16.438 10.601 16.582 1.00 51.94 163 PHE A N 1
ATOM 1229 C CA . PHE A 1 163 ? -15.340 10.390 15.656 1.00 51.94 163 PHE A CA 1
ATOM 1230 C C . PHE A 1 163 ? -15.727 9.626 14.386 1.00 51.94 163 PHE A C 1
ATOM 1232 O O . PHE A 1 163 ? -15.045 9.736 13.370 1.00 51.94 163 PHE A O 1
ATOM 1239 N N . TRP A 1 164 ? -16.828 8.878 14.435 1.00 54.12 164 TRP A N 1
ATOM 1240 C CA . TRP A 1 164 ? -17.378 8.222 13.261 1.00 54.12 164 TRP A CA 1
ATOM 1241 C C . TRP A 1 164 ? -18.857 8.526 13.182 1.00 54.12 164 TRP A C 1
ATOM 1243 O O . TRP A 1 164 ? -19.668 7.893 13.847 1.00 54.12 164 TRP A O 1
ATOM 1253 N N . ASP A 1 165 ? -19.213 9.520 12.388 1.00 49.78 165 ASP A N 1
ATOM 1254 C CA . ASP A 1 165 ? -20.602 9.702 12.012 1.00 49.78 165 ASP A CA 1
ATOM 1255 C C . ASP A 1 165 ? -20.823 8.983 10.671 1.00 49.78 165 ASP A C 1
ATOM 1257 O O . ASP A 1 165 ? -20.392 9.487 9.634 1.00 49.78 165 ASP A O 1
ATOM 1261 N N . PRO A 1 166 ? -21.441 7.786 10.649 1.00 47.72 166 PRO A N 1
ATOM 1262 C CA .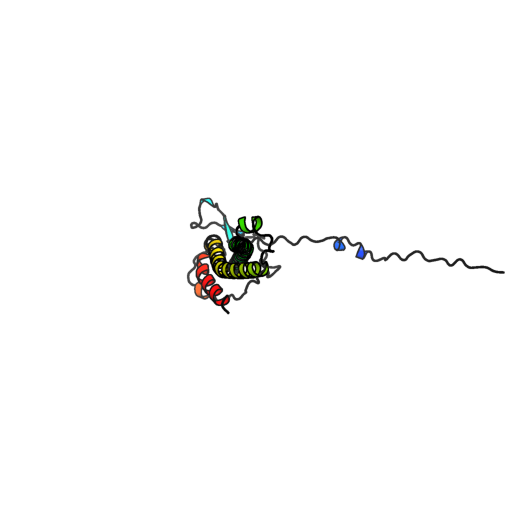 PRO A 1 166 ? -21.713 7.061 9.412 1.00 47.72 166 PRO A CA 1
ATOM 1263 C C . PRO A 1 166 ? -22.809 7.736 8.575 1.00 47.72 166 PRO A C 1
ATOM 1265 O O . PRO A 1 166 ? -23.104 7.268 7.479 1.00 47.72 166 PRO A O 1
ATOM 1268 N N . LYS A 1 167 ? -23.454 8.803 9.075 1.00 45.41 167 LYS A N 1
ATOM 1269 C CA . LYS A 1 167 ? -24.665 9.356 8.459 1.00 45.41 167 LYS A CA 1
ATOM 1270 C C . LYS A 1 167 ? -24.466 10.209 7.218 1.00 45.41 167 LYS A C 1
ATOM 1272 O O . LYS A 1 167 ? -25.488 10.596 6.654 1.00 45.41 167 LYS A O 1
ATOM 1277 N N . LYS A 1 168 ? -23.247 10.542 6.786 1.00 45.62 168 LYS A N 1
ATOM 1278 C CA . LYS A 1 168 ? -23.124 11.509 5.684 1.00 45.62 168 LYS A CA 1
ATOM 1279 C C . LYS A 1 168 ? -22.719 10.947 4.336 1.00 45.62 168 LYS A C 1
ATOM 1281 O O . LYS A 1 168 ? -23.307 11.369 3.345 1.00 45.62 168 LYS A O 1
ATOM 1286 N N . ASP A 1 169 ? -21.851 9.950 4.254 1.00 46.41 169 ASP A N 1
ATOM 1287 C CA . ASP A 1 169 ? -21.377 9.540 2.937 1.00 46.41 169 ASP A CA 1
ATOM 1288 C C . ASP A 1 169 ? -20.971 8.069 2.988 1.00 46.41 169 ASP A C 1
ATOM 1290 O O . ASP A 1 169 ? -20.040 7.693 3.696 1.00 46.41 169 ASP A O 1
ATOM 1294 N N . GLY A 1 170 ? -21.682 7.210 2.251 1.00 48.19 170 GLY A N 1
ATOM 1295 C CA . GLY A 1 170 ? -21.401 5.772 2.107 1.00 48.19 170 GLY A CA 1
ATOM 1296 C C . GLY A 1 170 ? -20.080 5.458 1.387 1.00 48.19 170 GLY A C 1
ATOM 1297 O O . GLY A 1 170 ? -19.970 4.447 0.695 1.00 48.19 170 GLY A O 1
ATOM 1298 N N . GLU A 1 171 ? -19.090 6.336 1.519 1.00 48.00 171 GLU A N 1
ATOM 1299 C CA . GLU A 1 171 ? -17.833 6.347 0.795 1.00 48.00 171 GLU A CA 1
ATOM 1300 C C . GLU A 1 171 ? -16.683 6.596 1.779 1.00 48.00 171 GLU A C 1
ATOM 1302 O O . GLU A 1 171 ? -16.114 7.678 1.898 1.00 48.00 171 GLU A O 1
ATOM 1307 N N . LEU A 1 172 ? -16.328 5.553 2.528 1.00 52.25 172 LEU A N 1
ATOM 1308 C CA . LEU A 1 172 ? -15.151 5.580 3.385 1.00 52.25 172 LEU A CA 1
ATOM 1309 C C . LEU A 1 172 ? -13.916 5.289 2.508 1.00 52.25 172 LEU A C 1
ATOM 1311 O O . LEU A 1 172 ? -13.731 4.164 2.052 1.00 52.25 172 LEU A O 1
ATOM 1315 N N . PHE A 1 173 ? -13.071 6.296 2.260 1.00 52.66 173 PHE A N 1
ATOM 1316 C CA . PHE A 1 173 ? -11.801 6.167 1.515 1.00 52.66 173 PHE A CA 1
ATOM 1317 C C . PHE A 1 173 ? -11.927 5.507 0.130 1.00 52.66 173 PHE A C 1
ATOM 1319 O O . PHE A 1 173 ? -11.161 4.602 -0.205 1.00 52.66 173 PHE A O 1
ATOM 1326 N N . GLY A 1 174 ? -12.884 5.962 -0.688 1.00 48.41 174 GLY A N 1
ATOM 1327 C CA . GLY A 1 174 ? -12.981 5.560 -2.098 1.00 48.41 174 GLY A CA 1
ATOM 1328 C C . GLY A 1 174 ? -13.286 4.078 -2.314 1.00 48.41 174 GLY A C 1
ATOM 1329 O O . GLY A 1 174 ? -13.048 3.544 -3.397 1.00 48.41 174 GLY A O 1
ATOM 1330 N N . CYS A 1 175 ? -13.792 3.390 -1.292 1.00 52.06 175 CYS A N 1
ATOM 1331 C CA . CYS A 1 175 ? -14.295 2.045 -1.446 1.00 52.06 175 CYS A CA 1
ATOM 1332 C C . CYS A 1 175 ? -15.715 1.981 -0.884 1.00 52.06 175 CYS A C 1
ATOM 1334 O O . CYS A 1 175 ? -16.006 2.348 0.256 1.00 52.06 175 CYS A O 1
ATOM 1336 N N . LYS A 1 176 ? -16.632 1.586 -1.770 1.00 53.97 176 LYS A N 1
ATOM 1337 C CA . LYS A 1 176 ? -18.033 1.396 -1.433 1.00 53.97 176 LYS A CA 1
ATOM 1338 C C . LYS A 1 176 ? -18.069 0.258 -0.427 1.00 53.97 176 LYS A C 1
ATOM 1340 O O . LYS A 1 176 ? -17.633 -0.850 -0.745 1.00 53.97 176 LYS A O 1
ATOM 1345 N N . ILE A 1 177 ? -18.518 0.548 0.791 1.00 50.31 177 ILE A N 1
ATOM 1346 C CA . ILE A 1 177 ? -18.758 -0.476 1.805 1.00 50.31 177 ILE A CA 1
ATOM 1347 C C . ILE A 1 177 ? -19.673 -1.505 1.139 1.00 50.31 177 ILE A C 1
ATOM 1349 O O . ILE A 1 177 ? -20.817 -1.198 0.816 1.00 50.31 177 ILE A O 1
ATOM 1353 N N . MET A 1 178 ? -19.148 -2.695 0.835 1.00 41.12 178 MET A N 1
ATOM 1354 C CA . MET A 1 178 ? -19.989 -3.770 0.331 1.00 41.12 178 MET A CA 1
ATOM 1355 C C . MET A 1 178 ? -20.860 -4.213 1.501 1.00 41.12 178 MET A C 1
ATOM 1357 O O . MET A 1 178 ? -20.414 -4.976 2.353 1.00 41.12 178 MET A O 1
ATOM 1361 N N . GLU A 1 179 ? -22.091 -3.712 1.545 1.00 42.00 179 GLU A N 1
ATOM 1362 C CA . GLU A 1 179 ? -23.160 -4.104 2.473 1.00 42.00 179 GLU A CA 1
ATOM 1363 C C . GLU A 1 179 ? -23.652 -5.544 2.228 1.00 42.00 179 GLU A C 1
ATOM 1365 O O . GLU A 1 179 ? -24.802 -5.872 2.489 1.00 42.00 179 GLU A O 1
ATOM 1370 N N . ASN A 1 180 ? -22.798 -6.446 1.740 1.00 39.00 180 ASN A N 1
ATOM 1371 C CA . ASN A 1 180 ? -23.118 -7.866 1.728 1.00 39.00 180 ASN A CA 1
ATOM 1372 C C . ASN A 1 180 ? -22.732 -8.451 3.091 1.00 39.00 180 ASN A C 1
ATOM 1374 O O . ASN A 1 180 ? -21.724 -9.142 3.238 1.00 39.00 180 ASN A O 1
ATOM 1378 N N . GLU A 1 181 ? -23.561 -8.147 4.095 1.00 42.44 181 GLU A N 1
ATOM 1379 C CA . GLU A 1 181 ? -23.550 -8.776 5.426 1.00 42.44 181 GLU A CA 1
ATOM 1380 C C . GLU A 1 181 ? -23.765 -10.301 5.371 1.00 42.44 181 GLU A C 1
ATOM 1382 O O . GLU A 1 181 ? -23.510 -10.995 6.352 1.00 42.44 181 GLU A O 1
ATOM 1387 N N . GLU A 1 182 ? -24.175 -10.849 4.227 1.00 39.00 182 GLU A N 1
ATOM 1388 C CA . GLU A 1 182 ? -24.711 -12.208 4.139 1.00 39.00 182 GLU A CA 1
ATOM 1389 C C . GLU A 1 182 ? -23.649 -13.328 4.136 1.00 39.00 182 GLU A C 1
ATOM 1391 O O . GLU A 1 182 ? -23.959 -14.463 4.477 1.00 39.00 182 GLU A O 1
ATOM 1396 N N . TYR A 1 183 ? -22.376 -13.051 3.825 1.00 38.59 183 TYR A N 1
ATOM 1397 C CA . TYR A 1 183 ? -21.398 -14.132 3.582 1.00 38.59 183 TYR A CA 1
ATOM 1398 C C . TYR A 1 183 ? -20.491 -14.527 4.754 1.00 38.59 183 TYR A C 1
ATOM 1400 O O . TYR A 1 183 ? -19.641 -15.397 4.591 1.00 38.59 183 TYR A O 1
ATOM 1408 N N . LEU A 1 184 ? -20.632 -13.914 5.933 1.00 42.41 184 LEU A N 1
ATOM 1409 C CA . LEU A 1 184 ? -19.757 -14.200 7.085 1.00 42.41 184 LEU A CA 1
ATOM 1410 C C . LEU A 1 184 ? -20.500 -14.333 8.422 1.00 42.41 184 LEU A C 1
ATOM 1412 O O . LEU A 1 184 ? -19.864 -14.287 9.479 1.00 42.41 184 LEU A O 1
ATOM 1416 N N . GLU A 1 185 ? -21.816 -14.562 8.399 1.00 41.94 185 GLU A N 1
ATOM 1417 C CA . GLU A 1 185 ? -22.568 -14.935 9.606 1.00 41.94 185 GLU A CA 1
ATOM 1418 C C . GLU A 1 185 ? -22.114 -16.277 10.202 1.00 41.94 185 GLU A C 1
ATOM 1420 O O . GLU A 1 185 ? -22.216 -16.480 11.410 1.00 41.94 185 GLU A O 1
ATOM 1425 N N . GLU A 1 186 ? -21.518 -17.160 9.397 1.00 39.78 186 GLU A N 1
ATOM 1426 C CA . GLU A 1 186 ? -21.147 -18.521 9.807 1.00 39.78 186 GLU A CA 1
ATOM 1427 C C . GLU A 1 186 ? -19.964 -18.575 10.799 1.00 39.78 186 GLU A C 1
ATOM 1429 O O . GLU A 1 186 ? -19.743 -19.580 11.467 1.00 39.78 186 GLU A O 1
ATOM 1434 N N . SER A 1 187 ? -19.252 -17.457 10.992 1.00 42.88 187 SER A N 1
ATOM 1435 C CA . SER A 1 187 ? -18.180 -17.330 11.999 1.00 42.88 187 SER A CA 1
ATOM 1436 C C . SER A 1 187 ? -18.638 -16.687 13.319 1.00 42.88 187 SER A C 1
ATOM 1438 O O . SER A 1 187 ? -17.833 -16.502 14.232 1.00 42.88 187 SER A O 1
ATOM 1440 N N . ARG A 1 188 ? -19.937 -16.355 13.465 1.00 45.56 188 ARG A N 1
ATOM 1441 C CA . ARG A 1 188 ? -20.513 -15.779 14.703 1.00 45.56 188 ARG A CA 1
ATOM 1442 C C . ARG A 1 188 ? -20.528 -16.759 15.877 1.00 45.56 188 ARG A C 1
ATOM 1444 O O . ARG A 1 188 ? -20.671 -16.325 17.023 1.00 45.56 188 ARG A O 1
ATOM 1451 N N . GLY A 1 189 ? -20.378 -18.055 15.616 1.00 35.12 189 GLY A N 1
ATOM 1452 C CA . GLY A 1 189 ? -20.236 -19.058 16.657 1.00 35.12 189 GLY A CA 1
ATOM 1453 C C . GLY A 1 189 ? -18.888 -18.910 17.354 1.00 35.12 189 GLY A C 1
ATOM 1454 O O . GLY A 1 189 ? -17.898 -19.441 16.867 1.00 35.12 189 GLY A O 1
ATOM 1455 N N . ASN A 1 190 ? -18.883 -18.260 18.523 1.00 42.22 190 ASN A N 1
ATOM 1456 C CA . ASN A 1 190 ? -17.845 -18.373 19.561 1.00 42.22 190 ASN A CA 1
ATOM 1457 C C . ASN A 1 190 ? -16.738 -17.290 19.642 1.00 42.22 190 ASN A C 1
ATOM 1459 O O . ASN A 1 190 ? -15.627 -17.578 20.077 1.00 42.22 190 ASN A O 1
ATOM 1463 N N . LEU A 1 191 ? -17.021 -16.025 19.295 1.00 51.94 191 LEU A N 1
ATOM 1464 C CA . LEU A 1 191 ? -16.151 -14.890 19.670 1.00 51.94 191 LEU A CA 1
ATOM 1465 C C . LEU A 1 191 ? -16.712 -14.153 20.903 1.00 51.94 191 LEU A C 1
ATOM 1467 O O . LEU A 1 191 ? -17.480 -13.186 20.785 1.00 51.94 191 LEU A O 1
ATOM 1471 N N . GLU A 1 192 ? -16.330 -14.624 22.093 1.00 47.44 192 GLU A N 1
ATOM 1472 C CA . GLU A 1 192 ? -16.521 -13.931 23.376 1.00 47.44 192 GLU A CA 1
ATOM 1473 C C . GLU A 1 192 ? -15.585 -12.711 23.453 1.00 47.44 192 GLU A C 1
ATOM 1475 O O . GLU A 1 192 ? -14.420 -12.805 23.821 1.00 47.44 192 GLU A O 1
ATOM 1480 N N . GLY A 1 193 ? -16.082 -11.539 23.051 1.00 56.53 193 GLY A N 1
ATOM 1481 C CA . GLY A 1 193 ? -15.342 -10.277 23.140 1.00 56.53 193 GLY A CA 1
ATOM 1482 C C . GLY A 1 193 ? -16.074 -9.107 22.480 1.00 56.53 193 GLY A C 1
ATOM 1483 O O . GLY A 1 193 ? -16.822 -9.289 21.516 1.00 56.53 193 GLY A O 1
ATOM 1484 N N . ARG A 1 194 ? -15.876 -7.884 23.000 1.00 64.06 194 ARG A N 1
ATOM 1485 C CA . ARG A 1 194 ? -16.383 -6.630 22.390 1.00 64.06 194 ARG A CA 1
ATOM 1486 C C . ARG A 1 194 ? -15.556 -6.178 21.174 1.00 64.06 194 ARG A C 1
ATOM 1488 O O . ARG A 1 194 ? -16.031 -5.371 20.378 1.00 64.06 194 ARG A O 1
ATOM 1495 N N . TYR A 1 195 ? -14.356 -6.731 21.012 1.00 72.00 195 TYR A N 1
ATOM 1496 C CA . TYR A 1 195 ? -13.394 -6.400 19.962 1.00 72.00 195 TYR A CA 1
ATOM 1497 C C . TYR A 1 195 ? -12.686 -7.673 19.494 1.00 72.00 195 TYR A C 1
ATOM 1499 O O . TYR A 1 195 ? -12.497 -8.599 20.279 1.00 72.00 195 TYR A O 1
ATOM 1507 N N . TYR A 1 196 ? -12.255 -7.705 18.237 1.00 80.50 196 TYR A N 1
ATOM 1508 C CA . TYR A 1 196 ? -11.485 -8.809 17.658 1.00 80.50 196 TYR A CA 1
ATOM 1509 C C . TYR A 1 196 ? -10.312 -8.277 16.823 1.00 80.50 196 TYR A C 1
ATOM 1511 O O . TYR A 1 196 ? -10.220 -7.076 16.563 1.00 80.50 196 TYR A O 1
ATOM 1519 N N . ARG A 1 197 ? -9.374 -9.155 16.449 1.00 84.94 197 ARG A N 1
ATOM 1520 C CA . ARG A 1 197 ? -8.216 -8.800 15.611 1.00 84.94 197 ARG A CA 1
ATOM 1521 C C . ARG A 1 197 ? -8.479 -9.101 14.139 1.00 84.94 197 ARG A C 1
ATOM 1523 O O . ARG A 1 197 ? -9.209 -10.036 13.814 1.00 84.94 197 ARG A O 1
ATOM 1530 N N . GLY A 1 198 ? -7.837 -8.342 13.254 1.00 80.19 198 GLY A N 1
ATOM 1531 C CA . GLY A 1 198 ? -7.888 -8.573 11.807 1.00 80.19 198 GLY A CA 1
ATOM 1532 C C . GLY A 1 198 ? -7.385 -9.955 11.383 1.00 80.19 198 GLY A C 1
ATOM 1533 O O . GLY A 1 198 ? -7.845 -10.479 10.373 1.00 80.19 198 GLY A O 1
ATOM 1534 N N . SER A 1 199 ? -6.525 -10.595 12.185 1.00 82.19 199 SER A N 1
ATOM 1535 C CA . SER A 1 199 ? -6.075 -11.981 11.986 1.00 82.19 199 SER A CA 1
ATOM 1536 C C . SER A 1 199 ? -7.216 -12.982 11.794 1.00 82.19 199 SER A C 1
ATOM 1538 O O . SER A 1 199 ? -7.040 -13.950 11.071 1.00 82.19 199 SER A O 1
ATOM 1540 N N . VAL A 1 200 ? -8.386 -12.738 12.393 1.00 81.00 200 VAL A N 1
ATOM 1541 C CA . VAL A 1 200 ? -9.563 -13.617 12.273 1.00 81.00 200 VAL A CA 1
ATOM 1542 C C . VAL A 1 200 ? -10.104 -13.669 10.838 1.00 81.00 200 VAL A C 1
ATOM 1544 O O . VAL A 1 200 ? -10.709 -14.659 10.449 1.00 81.00 200 VAL A O 1
ATOM 1547 N N . PHE A 1 201 ? -9.892 -12.617 10.043 1.00 74.25 201 PHE A N 1
ATOM 1548 C CA . PHE A 1 201 ? -10.444 -12.498 8.688 1.00 74.25 201 PHE A CA 1
ATOM 1549 C C . PHE A 1 201 ? -9.386 -12.462 7.598 1.00 74.25 201 PHE A C 1
ATOM 1551 O O . PHE A 1 201 ? -9.743 -12.501 6.423 1.00 74.25 201 PHE A O 1
ATOM 1558 N N . LEU A 1 202 ? -8.110 -12.335 7.961 1.00 78.25 202 LEU A N 1
ATOM 1559 C CA . LEU A 1 202 ? -7.049 -12.121 6.988 1.00 78.25 202 LEU A CA 1
ATOM 1560 C C . LEU A 1 202 ? -6.914 -13.313 6.038 1.00 78.25 202 LEU A C 1
ATOM 1562 O O . LEU A 1 202 ? -6.853 -13.101 4.832 1.00 78.25 202 LEU A O 1
ATOM 1566 N N . ASP A 1 203 ? -6.968 -14.536 6.565 1.00 72.06 203 ASP A N 1
ATOM 1567 C CA . ASP A 1 203 ? -6.854 -15.754 5.757 1.00 72.06 203 ASP A CA 1
ATOM 1568 C C . ASP A 1 203 ? -8.038 -15.879 4.783 1.00 72.06 203 ASP A C 1
ATOM 1570 O O . ASP A 1 203 ? -7.843 -15.984 3.574 1.00 72.06 203 ASP A O 1
ATOM 1574 N N . THR A 1 204 ? -9.271 -15.707 5.274 1.00 70.88 204 THR A N 1
ATOM 1575 C CA . THR A 1 204 ? -10.486 -15.723 4.437 1.00 70.88 204 THR A CA 1
ATOM 1576 C C . THR A 1 204 ? -10.495 -14.608 3.387 1.00 70.88 204 THR A C 1
ATOM 1578 O O . THR A 1 204 ? -10.965 -14.796 2.266 1.00 70.88 204 THR A O 1
ATOM 1581 N N . TYR A 1 205 ? -9.992 -13.420 3.732 1.00 68.62 205 TYR A N 1
ATOM 1582 C CA . TYR A 1 205 ? -9.937 -12.290 2.808 1.00 68.62 205 TYR A CA 1
ATOM 1583 C C . TYR A 1 205 ? -8.909 -12.521 1.697 1.00 68.62 205 TYR A C 1
ATOM 1585 O O . TYR A 1 205 ? -9.192 -12.236 0.533 1.00 68.62 205 TYR A O 1
ATOM 1593 N N . LEU A 1 206 ? -7.731 -13.054 2.034 1.00 69.94 206 LEU A N 1
ATOM 1594 C CA . LEU A 1 206 ? -6.696 -13.390 1.056 1.00 69.94 206 LEU A CA 1
ATOM 1595 C C . LEU A 1 206 ? -7.198 -14.436 0.053 1.00 69.94 206 LEU A C 1
ATOM 1597 O O . LEU A 1 206 ? -7.052 -14.228 -1.150 1.00 69.94 206 LEU A O 1
ATOM 1601 N N . GLU A 1 207 ? -7.887 -15.477 0.525 1.00 64.44 207 GLU A N 1
ATOM 1602 C CA . GLU A 1 207 ? -8.508 -16.492 -0.338 1.00 64.44 207 GLU A CA 1
ATOM 1603 C C . GLU A 1 207 ? -9.554 -15.904 -1.301 1.00 64.44 207 GLU A C 1
ATOM 1605 O O . GLU A 1 207 ? -9.650 -16.319 -2.459 1.00 64.44 207 GLU A O 1
ATOM 1610 N N . HIS A 1 208 ? -10.339 -14.920 -0.850 1.00 63.22 208 HIS A N 1
ATOM 1611 C CA . HIS A 1 208 ? -11.387 -14.304 -1.667 1.00 63.22 208 HIS A CA 1
ATOM 1612 C C . HIS A 1 208 ? -10.832 -13.309 -2.701 1.00 63.22 208 HIS A C 1
ATOM 1614 O O . HIS A 1 208 ? -11.301 -13.254 -3.842 1.00 63.22 208 HIS A O 1
ATOM 1620 N N . VAL A 1 209 ? -9.809 -12.530 -2.333 1.00 60.84 209 VAL A N 1
ATOM 1621 C CA . VAL A 1 209 ? -9.165 -11.577 -3.252 1.00 60.84 209 VAL A CA 1
ATOM 1622 C C . VAL A 1 209 ? -8.364 -12.292 -4.335 1.00 60.84 209 VAL A C 1
ATOM 1624 O O . VAL A 1 209 ? -8.425 -11.889 -5.497 1.00 60.84 209 VAL A O 1
ATOM 1627 N N . ASP A 1 210 ? -7.675 -13.382 -4.001 1.00 54.38 210 ASP A N 1
ATOM 1628 C CA . ASP A 1 210 ? -6.970 -14.179 -5.008 1.00 54.38 210 ASP A CA 1
ATOM 1629 C C . ASP A 1 210 ? -7.945 -14.870 -5.975 1.00 54.38 210 ASP A C 1
ATOM 1631 O O . ASP A 1 210 ? -7.596 -15.110 -7.123 1.00 54.38 210 ASP A O 1
ATOM 1635 N N . ARG A 1 211 ? -9.202 -15.123 -5.585 1.00 51.81 211 ARG A N 1
ATOM 1636 C CA . ARG A 1 211 ? -10.211 -15.691 -6.496 1.00 51.81 211 ARG A CA 1
ATOM 1637 C C . ARG A 1 211 ? -10.829 -14.656 -7.448 1.00 51.81 211 ARG A C 1
ATOM 1639 O O . ARG A 1 211 ? -11.252 -15.019 -8.539 1.00 51.81 211 ARG A O 1
ATOM 1646 N N . THR A 1 212 ? -10.863 -13.382 -7.060 1.00 51.28 212 THR A N 1
ATOM 1647 C CA . THR A 1 212 ? -11.494 -12.290 -7.831 1.00 51.28 212 THR A CA 1
ATOM 1648 C C . THR A 1 212 ? -10.523 -11.525 -8.734 1.00 51.28 212 THR A C 1
ATOM 1650 O O . THR A 1 212 ? -10.965 -10.830 -9.640 1.00 51.28 212 THR A O 1
ATOM 1653 N N . GLN A 1 213 ? -9.204 -11.664 -8.547 1.00 44.75 213 GLN A N 1
ATOM 1654 C CA . GLN A 1 213 ? -8.195 -11.069 -9.444 1.00 44.75 213 GLN A CA 1
ATOM 1655 C C . GLN A 1 213 ? -7.874 -11.919 -10.693 1.00 44.75 213 GLN A C 1
ATOM 1657 O O . GLN A 1 213 ? -7.111 -11.461 -11.544 1.00 44.75 213 GLN A O 1
ATOM 1662 N N . PHE A 1 214 ? -8.435 -13.131 -10.814 1.00 34.72 214 PHE A N 1
ATOM 1663 C CA . PHE A 1 214 ? -8.205 -14.066 -11.933 1.00 34.72 214 PHE A CA 1
ATOM 1664 C C . PHE A 1 214 ? -9.448 -14.328 -12.811 1.00 34.72 214 PHE A C 1
ATOM 1666 O O . PHE A 1 214 ? -9.428 -15.238 -13.640 1.00 34.72 214 PHE A O 1
ATOM 1673 N N . THR A 1 215 ? -10.507 -13.531 -12.659 1.00 31.56 215 THR A N 1
ATOM 1674 C CA . THR A 1 215 ? -11.679 -13.480 -13.555 1.00 31.56 215 THR A CA 1
ATOM 1675 C C . THR A 1 215 ? -11.749 -12.126 -14.231 1.00 31.56 215 THR A C 1
ATOM 1677 O O . THR A 1 215 ? -11.957 -12.093 -15.461 1.00 31.56 215 THR A O 1
#

Radius of gyration: 30.95 Å; Cα contacts (8 Å, |Δi|>4): 159; chains: 1; bounding box: 71×95×68 Å

pLDDT: mean 74.06, std 19.26, range [31.56, 97.94]

Mean predicted aligned error: 14.69 Å

Secondary structure (DSSP, 8-state):
--------PPPP-----TTTT-HHHH--PPPPPPPPS-EEEEPPTTS-GGG-SEEEEESSHHHHHHHHHHHHHHHHHHHHHHHHHHHHHHHHHHHSPPTTHHHH--SPP-HHHHHHHHHHHHHHHHHHHHHHHHHHHHHHHHHHHHS-EEESS-THHHH--TT--TTS-SEETTEE----GGGSGGG-TT--SSEEETHHHHHHHHHHHHHHTT-